Protein AF-A0A7S0G0C4-F1 (afdb_monomer_lite)

Secondary structure (DSSP, 8-state):
-HHHHHHHHHTT--HHHHHHTTTSHHHHHHHHHIIIIIHHHHHHHHHHHTT--HHHHHHHHHHHHSPP-THHHHHHHHTT--HHHHHHHHHHHHHHHHHHHHHHHHHHHTTTS---HHHHHHHHIIIIIHHHHHHHHHHHH-HHHHHHHGGGHHHHHHHHHHHHHHHHHHHTHHHHHHHHHHHHHHHHHHHHHHHHHHHHHHHHTT--HHHHHHHHH-

Sequence (218 aa):
LLGLLMFSVGITTTIDDFKACFTRPGAVAINFFSCYAIMPVLAYVIARLIGAEGAILAGMVLVGSINGGQASNLCTLIAGGDVALSVLMTTSTTLGCIFMTPTICKLVLGAVVPVDAMGIVVSTFQVVLAPIFLGVGANTLAPGVCKAVAPFTPVIGVIATVLLVGASVAKCAGPILGAGLPLQLACLALHLLGGILGFFATKLTGYDERTCRTVAIE

Radius of gyration: 17.56 Å; chains: 1; bounding box: 44×37×49 Å

pLDDT: mean 90.98, std 5.32, range [71.62, 97.81]

Organism: NCBI:txid73915

Foldseek 3Di:
DLLVLLLLLLLVDEPVLQVCLVVCVPLLVLLLCLQQPVLLVLLQVLCVVLVHADPLSLVSSLVSFAAADPVLLVVLVVVLADSSVLSSNRVVRLVVSLPRNLVSSCVRCVVGYPRPSVVSNVCSCVSHVVSSNVSNVCCVVPVVVSVVCSVCSVVVNVVVVCVVVVVVCVVCVPVVVVSPPSSVVSVVCSLQVSLVCQLVSCVVVPDDNNSSNSSSSD

Structure (mmCIF, N/CA/C/O backbone):
data_AF-A0A7S0G0C4-F1
#
_entry.id   AF-A0A7S0G0C4-F1
#
loop_
_atom_site.group_PDB
_atom_site.id
_atom_site.type_symbol
_atom_site.label_atom_id
_atom_site.label_alt_id
_atom_site.label_comp_id
_atom_site.label_asym_id
_atom_site.label_entity_id
_atom_site.label_seq_id
_atom_site.pdbx_PDB_ins_code
_atom_site.Cartn_x
_atom_site.Cartn_y
_atom_site.Cartn_z
_atom_site.occupancy
_atom_site.B_iso_or_equiv
_atom_site.auth_seq_id
_atom_site.auth_comp_id
_atom_site.auth_asym_id
_atom_site.auth_atom_id
_atom_site.pdbx_PDB_model_num
ATOM 1 N N . LEU A 1 1 ? 8.309 -13.620 8.536 1.00 84.38 1 LEU A N 1
ATOM 2 C CA . LEU A 1 1 ? 8.396 -12.225 9.027 1.00 84.38 1 LEU A CA 1
ATOM 3 C C . LEU A 1 1 ? 7.220 -11.382 8.543 1.00 84.38 1 LEU A C 1
ATOM 5 O O . LEU A 1 1 ? 6.504 -10.876 9.391 1.00 84.38 1 LEU A O 1
ATOM 9 N N . LEU A 1 2 ? 6.945 -11.312 7.232 1.00 86.75 2 LEU A N 1
ATOM 10 C CA . LEU A 1 2 ? 5.764 -10.594 6.725 1.00 86.75 2 LEU A CA 1
ATOM 11 C C . LEU A 1 2 ? 4.445 -11.112 7.325 1.00 86.75 2 LEU A C 1
ATOM 13 O O . LEU A 1 2 ? 3.677 -10.316 7.838 1.00 86.75 2 LEU A O 1
ATOM 17 N N . GLY A 1 3 ? 4.235 -12.431 7.394 1.00 90.00 3 GLY A N 1
ATOM 18 C CA . GLY A 1 3 ? 3.046 -12.988 8.057 1.00 90.00 3 GLY A CA 1
ATOM 19 C C . GLY A 1 3 ? 2.929 -12.641 9.549 1.00 90.00 3 GLY A C 1
ATOM 20 O O . GLY A 1 3 ? 1.828 -12.433 10.034 1.00 90.00 3 GLY A O 1
ATOM 21 N N . LEU A 1 4 ? 4.044 -12.495 10.278 1.00 88.62 4 LEU A N 1
ATOM 22 C CA . LEU A 1 4 ? 4.028 -12.031 11.676 1.00 88.62 4 LEU A CA 1
ATOM 23 C C . LEU A 1 4 ? 3.597 -10.561 11.750 1.00 88.62 4 LEU A C 1
ATOM 25 O O . LEU A 1 4 ? 2.792 -10.190 12.599 1.00 88.62 4 LEU A O 1
ATOM 29 N N . LEU A 1 5 ? 4.114 -9.737 10.836 1.00 88.56 5 LEU A N 1
ATOM 30 C CA . LEU A 1 5 ? 3.717 -8.341 10.706 1.00 88.56 5 LEU A CA 1
ATOM 31 C C . LEU A 1 5 ? 2.216 -8.250 10.379 1.00 88.56 5 LEU A C 1
ATOM 33 O O . LEU A 1 5 ? 1.494 -7.545 11.069 1.00 88.56 5 LEU A O 1
ATOM 37 N N . MET A 1 6 ? 1.713 -9.035 9.427 1.00 90.38 6 MET A N 1
ATOM 38 C CA . MET A 1 6 ? 0.287 -9.100 9.074 1.00 90.38 6 MET A CA 1
ATOM 39 C C . MET A 1 6 ? -0.590 -9.661 10.210 1.00 90.38 6 MET A C 1
ATOM 41 O O . MET A 1 6 ? -1.692 -9.177 10.441 1.00 90.38 6 MET A O 1
ATOM 45 N N . PHE A 1 7 ? -0.096 -10.617 10.998 1.00 91.31 7 PHE A N 1
ATOM 46 C CA . PHE A 1 7 ? -0.781 -11.074 12.211 1.00 91.31 7 PHE A CA 1
ATOM 47 C C . PHE A 1 7 ? -0.871 -9.964 13.268 1.00 91.31 7 PHE A C 1
ATOM 49 O O . PHE A 1 7 ? -1.913 -9.799 13.899 1.00 91.31 7 PHE A O 1
ATOM 56 N N . SER A 1 8 ? 0.199 -9.172 13.432 1.00 88.69 8 SER A N 1
ATOM 57 C CA . SER A 1 8 ? 0.219 -8.036 14.363 1.00 88.69 8 SER A CA 1
ATOM 58 C C . SER A 1 8 ? -0.833 -6.977 14.017 1.00 88.69 8 SER A C 1
ATOM 60 O O . SER A 1 8 ? -1.424 -6.389 14.916 1.00 88.69 8 SER A O 1
ATOM 62 N N . VAL A 1 9 ? -1.144 -6.819 12.726 1.00 86.62 9 VAL A N 1
ATOM 63 C CA . VAL A 1 9 ? -2.296 -6.034 12.265 1.00 86.62 9 VAL A CA 1
ATOM 64 C C . VAL A 1 9 ? -3.589 -6.657 12.765 1.00 86.62 9 VAL A C 1
ATOM 66 O O . VAL A 1 9 ? -4.350 -6.001 13.470 1.00 86.62 9 VAL A O 1
ATOM 69 N N . GLY A 1 10 ? -3.808 -7.939 12.459 1.00 88.94 10 GLY A N 1
ATOM 70 C CA . GLY A 1 10 ? -5.045 -8.638 12.801 1.00 88.94 10 GLY A CA 1
ATOM 71 C C . GLY A 1 10 ? -5.393 -8.576 14.290 1.00 88.94 10 GLY A C 1
ATOM 72 O O . GLY A 1 10 ? -6.554 -8.376 14.626 1.00 88.94 10 GLY A O 1
ATOM 73 N N . ILE A 1 11 ? -4.409 -8.672 15.194 1.00 91.31 11 ILE A N 1
ATOM 74 C CA . ILE A 1 11 ? -4.664 -8.592 16.647 1.00 91.31 11 ILE A CA 1
ATOM 75 C C . ILE A 1 11 ? -5.063 -7.195 17.143 1.00 91.31 11 ILE A C 1
ATOM 77 O O . ILE A 1 11 ? -5.519 -7.064 18.276 1.00 91.31 11 ILE A O 1
ATOM 81 N N . THR A 1 12 ? -4.880 -6.161 16.320 1.00 87.06 12 THR A N 1
ATOM 82 C CA . THR A 1 12 ? -5.331 -4.786 16.593 1.00 87.06 12 THR A CA 1
ATOM 83 C C . THR A 1 12 ? -6.606 -4.417 15.835 1.00 87.06 12 THR A C 1
ATOM 85 O O . THR A 1 12 ? -7.193 -3.376 16.110 1.00 87.06 12 THR A O 1
ATOM 88 N N . THR A 1 13 ? -7.058 -5.276 14.919 1.00 86.06 13 THR A N 1
ATOM 89 C CA . THR A 1 13 ? -8.272 -5.088 14.121 1.00 86.06 13 THR A CA 1
ATOM 90 C C . THR A 1 13 ? -9.447 -5.836 14.743 1.00 86.06 13 THR A C 1
ATOM 92 O O . THR A 1 13 ? -9.309 -6.944 15.268 1.00 86.06 13 THR A O 1
ATOM 95 N N . THR A 1 14 ? -10.631 -5.237 14.679 1.00 87.44 14 THR A N 1
ATOM 96 C CA . THR A 1 14 ? -11.880 -5.806 15.189 1.00 87.44 14 THR A CA 1
ATOM 97 C C . THR A 1 14 ? -12.837 -6.159 14.051 1.00 87.44 14 THR A C 1
ATOM 99 O O . THR A 1 14 ? -12.745 -5.633 12.943 1.00 87.44 14 THR A O 1
ATOM 102 N N . ILE A 1 15 ? -13.806 -7.041 14.319 1.00 86.19 15 ILE A N 1
ATOM 103 C CA . ILE A 1 15 ? -14.879 -7.354 13.357 1.00 86.19 15 ILE A CA 1
ATOM 104 C C . ILE A 1 15 ? -15.705 -6.100 13.027 1.00 86.19 15 ILE A C 1
ATOM 106 O O . ILE A 1 15 ? -16.208 -5.956 11.911 1.00 86.19 15 ILE A O 1
ATOM 110 N N . ASP A 1 16 ? -15.841 -5.181 13.980 1.00 86.50 16 ASP A N 1
ATOM 111 C CA . ASP A 1 16 ? -16.610 -3.960 13.776 1.00 86.50 16 ASP A CA 1
ATOM 112 C C . ASP A 1 16 ? -15.906 -2.980 12.834 1.00 86.50 16 ASP A C 1
ATOM 114 O O . ASP A 1 16 ? -16.602 -2.284 12.101 1.00 86.50 16 ASP A O 1
ATOM 118 N N . ASP A 1 17 ? -14.573 -3.008 12.725 1.00 82.69 17 ASP A N 1
ATOM 119 C CA . ASP A 1 17 ? -13.837 -2.230 11.715 1.00 82.69 17 ASP A CA 1
ATOM 120 C C . ASP A 1 17 ? -14.210 -2.671 10.286 1.00 82.69 17 ASP A C 1
ATOM 122 O O . ASP A 1 17 ? -14.427 -1.845 9.396 1.00 82.69 17 ASP A O 1
ATOM 126 N N . PHE A 1 18 ? -14.400 -3.979 10.067 1.00 80.75 18 PHE A N 1
ATOM 127 C CA . PHE A 1 18 ? -14.878 -4.499 8.780 1.00 80.75 18 PHE A CA 1
ATOM 128 C C . PHE A 1 18 ? -16.309 -4.051 8.475 1.00 80.75 18 PHE A C 1
ATOM 130 O O . PHE A 1 18 ? -16.611 -3.660 7.348 1.00 80.75 18 PHE A O 1
ATOM 137 N N . LYS A 1 19 ? -17.202 -4.072 9.471 1.00 83.69 19 LYS A N 1
ATOM 138 C CA . LYS A 1 19 ? -18.577 -3.568 9.299 1.00 83.69 19 LYS A CA 1
ATOM 139 C C . LYS A 1 19 ? -18.589 -2.061 9.063 1.00 83.69 19 LYS A C 1
ATOM 141 O O . LYS A 1 19 ? -19.371 -1.562 8.256 1.00 83.69 19 LYS A O 1
ATOM 146 N N . ALA A 1 20 ? -17.705 -1.336 9.741 1.00 81.44 20 ALA A N 1
ATOM 147 C CA . ALA A 1 20 ? -17.599 0.105 9.643 1.00 81.44 20 ALA A CA 1
ATOM 148 C C . ALA A 1 20 ? -17.171 0.563 8.240 1.00 81.44 20 ALA A C 1
ATOM 150 O O . ALA A 1 20 ? -17.514 1.681 7.858 1.00 81.44 20 ALA A O 1
ATOM 151 N N . CYS A 1 21 ? -16.556 -0.302 7.420 1.00 77.38 21 CYS A N 1
ATOM 152 C CA . CYS A 1 21 ? -16.232 0.002 6.019 1.00 77.38 21 CYS A CA 1
ATOM 153 C C . CYS A 1 21 ? -17.473 0.422 5.211 1.00 77.38 21 CYS A C 1
ATOM 155 O O . CYS A 1 21 ? -17.375 1.234 4.293 1.00 77.38 21 CYS A O 1
ATOM 157 N N . PHE A 1 22 ? -18.659 -0.061 5.594 1.00 80.94 22 PHE A N 1
ATOM 158 C CA . PHE A 1 22 ? -19.927 0.279 4.946 1.00 80.94 22 PHE A CA 1
ATOM 159 C C . PHE A 1 22 ? -20.563 1.581 5.457 1.00 80.94 22 PHE A C 1
ATOM 161 O O . PHE A 1 22 ? -21.562 2.029 4.901 1.00 80.94 22 PHE A O 1
ATOM 168 N N . THR A 1 23 ? -20.002 2.219 6.490 1.00 85.25 23 THR A N 1
ATOM 169 C CA . THR A 1 23 ? -20.562 3.456 7.072 1.00 85.25 23 THR A CA 1
ATOM 170 C C . THR A 1 23 ? -20.168 4.715 6.302 1.00 85.25 23 THR A C 1
ATOM 172 O O . THR A 1 23 ? -20.881 5.716 6.353 1.00 85.25 23 THR A O 1
ATOM 175 N N . ARG A 1 24 ? -19.044 4.678 5.573 1.00 86.88 24 ARG A N 1
ATOM 176 C CA . ARG A 1 24 ? -18.514 5.805 4.784 1.00 86.88 24 ARG A CA 1
ATOM 177 C C . ARG A 1 24 ? -18.145 5.377 3.353 1.00 86.88 24 ARG A C 1
ATOM 179 O O . ARG A 1 24 ? -17.003 5.567 2.933 1.00 86.88 24 ARG A O 1
ATOM 186 N N . PRO A 1 25 ? -19.096 4.813 2.584 1.00 90.00 25 PRO A N 1
ATOM 187 C CA . PRO A 1 25 ? -18.803 4.123 1.328 1.00 90.00 25 PRO A CA 1
ATOM 188 C C . PRO A 1 25 ? -18.206 5.037 0.252 1.00 90.00 25 PRO A C 1
ATOM 190 O O . PRO A 1 25 ? -17.375 4.580 -0.521 1.00 90.00 25 PRO A O 1
ATOM 193 N N . GLY A 1 26 ? -18.578 6.322 0.214 1.00 93.44 26 GLY A N 1
ATOM 194 C CA . GLY A 1 26 ? -18.078 7.262 -0.796 1.00 93.44 26 GLY A CA 1
ATOM 195 C C . GLY A 1 26 ? -16.563 7.471 -0.716 1.00 93.44 26 GLY A C 1
ATOM 196 O O . GLY A 1 26 ? -15.854 7.198 -1.680 1.00 93.44 26 GLY A O 1
ATOM 197 N N . ALA A 1 27 ? -16.053 7.878 0.448 1.00 93.06 27 ALA A N 1
ATOM 198 C CA . ALA A 1 27 ? -14.620 8.101 0.641 1.00 93.06 27 ALA A CA 1
ATOM 199 C C . ALA A 1 27 ? -13.811 6.799 0.506 1.00 93.06 27 ALA A C 1
ATOM 201 O O . ALA A 1 27 ? -12.779 6.786 -0.160 1.00 93.06 27 ALA A O 1
ATOM 202 N N . VAL A 1 28 ? -14.305 5.688 1.070 1.00 94.69 28 VAL A N 1
ATOM 203 C CA . VAL A 1 28 ? -13.656 4.370 0.939 1.00 94.69 28 VAL A CA 1
ATOM 204 C C . VAL A 1 28 ? -13.577 3.934 -0.528 1.00 94.69 28 VAL A C 1
ATOM 206 O O . VAL A 1 28 ? -12.532 3.453 -0.959 1.00 94.69 28 VAL A O 1
ATOM 209 N N . ALA A 1 29 ? -14.635 4.147 -1.317 1.00 94.44 29 ALA A N 1
ATOM 210 C CA . ALA A 1 29 ? -14.629 3.835 -2.743 1.00 94.44 29 ALA A CA 1
ATOM 211 C C . ALA A 1 29 ? -13.617 4.691 -3.511 1.00 94.44 29 ALA A C 1
ATOM 213 O O . ALA A 1 29 ? -12.861 4.140 -4.306 1.00 94.44 29 ALA A O 1
ATOM 214 N N . ILE A 1 30 ? -13.552 6.005 -3.250 1.00 95.06 30 ILE A N 1
ATOM 215 C CA . ILE A 1 30 ? -12.555 6.890 -3.877 1.00 95.06 30 ILE A CA 1
ATOM 216 C C . ILE A 1 30 ? -11.147 6.353 -3.628 1.00 95.06 30 ILE A C 1
ATOM 218 O O . ILE A 1 30 ? -10.384 6.203 -4.578 1.00 95.06 30 ILE A O 1
ATOM 222 N N . ASN A 1 31 ? -10.827 5.995 -2.383 1.00 95.38 31 ASN A N 1
ATOM 223 C CA . ASN A 1 31 ? -9.535 5.400 -2.065 1.00 95.38 31 ASN A CA 1
ATOM 224 C C . ASN A 1 31 ? -9.303 4.083 -2.815 1.00 95.38 31 ASN A C 1
ATOM 226 O O . ASN A 1 31 ? -8.276 3.903 -3.456 1.00 95.38 31 ASN A O 1
ATOM 230 N N . PHE A 1 32 ? -10.281 3.176 -2.792 1.00 95.06 32 PHE A N 1
ATOM 231 C CA . PHE A 1 32 ? -10.175 1.880 -3.459 1.00 95.06 32 PHE A CA 1
ATOM 232 C C . PHE A 1 32 ? -9.893 2.026 -4.965 1.00 95.06 32 PHE A C 1
ATOM 234 O O . PHE A 1 32 ? -9.042 1.322 -5.510 1.00 95.06 32 PHE A O 1
ATOM 241 N N . PHE A 1 33 ? -10.561 2.971 -5.635 1.00 94.81 33 PHE A N 1
ATOM 242 C CA . PHE A 1 33 ? -10.290 3.302 -7.034 1.00 94.81 33 PHE A CA 1
ATOM 243 C C . PHE A 1 33 ? -8.916 3.959 -7.222 1.00 94.81 33 PHE A C 1
ATOM 245 O O . PHE A 1 33 ? -8.208 3.615 -8.168 1.00 94.81 33 PHE A O 1
ATOM 252 N N . SER A 1 34 ? -8.499 4.854 -6.328 1.00 93.38 34 SER A N 1
ATOM 253 C CA . SER A 1 34 ? -7.159 5.450 -6.370 1.00 93.38 34 SER A CA 1
ATOM 254 C C . SER A 1 34 ? -6.060 4.388 -6.260 1.00 93.38 34 SER A C 1
ATOM 256 O O . SER A 1 34 ? -5.164 4.354 -7.106 1.00 93.38 34 SER A O 1
ATOM 258 N N . CYS A 1 35 ? -6.169 3.457 -5.307 1.00 93.81 35 CYS A N 1
ATOM 259 C CA . CYS A 1 35 ? -5.190 2.387 -5.108 1.00 93.81 35 CYS A CA 1
ATOM 260 C C . CYS A 1 35 ? -5.146 1.393 -6.275 1.00 93.81 35 CYS A C 1
ATOM 262 O O . CYS A 1 35 ? -4.070 0.940 -6.642 1.00 93.81 35 CYS A O 1
ATOM 264 N N . TYR A 1 36 ? -6.291 1.030 -6.860 1.00 95.00 36 TYR A N 1
ATOM 265 C CA . TYR A 1 36 ? -6.351 -0.067 -7.837 1.00 95.00 36 TYR A CA 1
ATOM 266 C C . TYR A 1 36 ? -6.544 0.349 -9.294 1.00 95.00 36 TYR A C 1
ATOM 268 O O . TYR A 1 36 ? -6.509 -0.505 -10.179 1.00 95.00 36 TYR A O 1
ATOM 276 N N . ALA A 1 37 ? -6.711 1.641 -9.568 1.00 93.56 37 ALA A N 1
ATOM 277 C CA . ALA A 1 37 ? -6.744 2.174 -10.926 1.00 93.56 37 ALA A CA 1
ATOM 278 C C . ALA A 1 37 ? -5.682 3.258 -11.135 1.00 93.56 37 ALA A C 1
ATOM 280 O O . ALA A 1 37 ? -4.872 3.141 -12.053 1.00 93.56 37 ALA A O 1
ATOM 281 N N . ILE A 1 38 ? -5.641 4.284 -10.279 1.00 94.00 38 ILE A N 1
ATOM 282 C CA . ILE A 1 38 ? -4.737 5.428 -10.475 1.00 94.00 38 ILE A CA 1
ATOM 283 C C . ILE A 1 38 ? -3.281 5.019 -10.231 1.00 94.00 38 ILE A C 1
ATOM 285 O O . ILE A 1 38 ? -2.438 5.228 -11.103 1.00 94.00 38 ILE A O 1
ATOM 289 N N . MET A 1 39 ? -2.985 4.394 -9.090 1.00 95.56 39 MET A N 1
ATOM 290 C CA . MET A 1 39 ? -1.618 4.019 -8.705 1.00 95.56 39 MET A CA 1
ATOM 291 C C . MET A 1 39 ? -0.938 3.029 -9.671 1.00 95.56 39 MET A C 1
ATOM 293 O O . MET A 1 39 ? 0.212 3.282 -10.039 1.00 95.56 39 MET A O 1
ATOM 297 N N . PRO A 1 40 ? -1.596 1.968 -10.181 1.00 95.19 40 PRO A N 1
ATOM 298 C CA . PRO A 1 40 ? -0.972 1.064 -11.144 1.00 95.19 40 PRO A CA 1
ATOM 299 C C . PRO A 1 40 ? -0.677 1.731 -12.486 1.00 95.19 40 PRO A C 1
ATOM 301 O O . PRO A 1 40 ? 0.385 1.510 -13.071 1.00 95.19 40 PRO A O 1
ATOM 304 N N . VAL A 1 41 ? -1.604 2.566 -12.975 1.00 94.94 41 VAL A N 1
ATOM 305 C CA . VAL A 1 41 ? -1.421 3.319 -14.224 1.00 94.94 41 VAL A CA 1
ATOM 306 C C . VAL A 1 41 ? -0.276 4.310 -14.065 1.00 94.94 41 VAL A C 1
ATOM 308 O O . VAL A 1 41 ? 0.601 4.380 -14.925 1.00 94.94 41 VAL A O 1
ATOM 311 N N . LEU A 1 42 ? -0.242 5.029 -12.945 1.00 96.56 42 LEU A N 1
ATOM 312 C CA . LEU A 1 42 ? 0.825 5.964 -12.622 1.00 96.56 42 LEU A CA 1
ATOM 313 C C . LEU A 1 42 ? 2.180 5.251 -12.537 1.00 96.56 42 LEU A C 1
ATOM 315 O O . LEU A 1 42 ? 3.148 5.708 -13.142 1.00 96.56 42 LEU A O 1
ATOM 319 N N . ALA A 1 43 ? 2.243 4.100 -11.865 1.00 96.88 43 ALA A N 1
ATOM 320 C CA . ALA A 1 43 ? 3.452 3.292 -11.767 1.00 96.88 43 ALA A CA 1
ATOM 321 C C . ALA A 1 43 ? 3.943 2.811 -13.135 1.00 96.88 43 ALA A C 1
ATOM 323 O O . ALA A 1 43 ? 5.134 2.918 -13.427 1.00 96.88 43 ALA A O 1
ATOM 324 N N . TYR A 1 44 ? 3.035 2.336 -13.991 1.00 95.44 44 TYR A N 1
ATOM 325 C CA . TYR A 1 44 ? 3.369 1.939 -15.355 1.00 95.44 44 TYR A CA 1
ATOM 326 C C . TYR A 1 44 ? 3.919 3.119 -16.161 1.00 95.44 44 TYR A C 1
ATOM 328 O O . TYR A 1 44 ? 4.995 3.014 -16.744 1.00 95.44 44 TYR A O 1
ATOM 336 N N . VAL A 1 45 ? 3.225 4.262 -16.165 1.00 96.06 45 VAL A N 1
ATOM 337 C CA . VAL A 1 45 ? 3.646 5.455 -16.914 1.00 96.06 45 VAL A CA 1
ATOM 338 C C . VAL A 1 45 ? 5.014 5.942 -16.443 1.00 96.06 45 VAL A C 1
ATOM 340 O O . VAL A 1 45 ? 5.907 6.122 -17.268 1.00 96.06 45 VAL A O 1
ATOM 343 N N . ILE A 1 46 ? 5.218 6.095 -15.133 1.00 97.38 46 ILE A N 1
ATOM 344 C CA . ILE A 1 46 ? 6.500 6.541 -14.569 1.00 97.38 46 ILE A CA 1
ATOM 345 C C . ILE A 1 46 ? 7.622 5.559 -14.922 1.00 97.38 46 ILE A C 1
ATOM 347 O O . ILE A 1 46 ? 8.695 5.983 -15.347 1.00 97.38 46 ILE A O 1
ATOM 351 N N . ALA A 1 47 ? 7.377 4.252 -14.798 1.00 95.19 47 ALA A N 1
ATOM 352 C CA . ALA A 1 47 ? 8.361 3.238 -15.154 1.00 95.19 47 ALA A CA 1
ATOM 353 C C . ALA A 1 47 ? 8.751 3.322 -16.640 1.00 95.19 47 ALA A C 1
ATOM 355 O O . ALA A 1 47 ? 9.932 3.270 -16.976 1.00 95.19 47 ALA A O 1
ATOM 356 N N . ARG A 1 48 ? 7.786 3.536 -17.542 1.00 93.94 48 ARG A N 1
ATOM 357 C CA . ARG A 1 48 ? 8.069 3.724 -18.974 1.00 93.94 48 ARG A CA 1
ATOM 358 C C . ARG A 1 48 ? 8.830 5.021 -19.259 1.00 93.94 48 ARG A C 1
ATOM 360 O O . ARG A 1 48 ? 9.699 5.009 -20.125 1.00 93.94 48 ARG A O 1
ATOM 367 N N . LEU A 1 49 ? 8.552 6.106 -18.532 1.00 96.19 49 LEU A N 1
ATOM 368 C CA . LEU A 1 49 ? 9.248 7.391 -18.694 1.00 96.19 49 LEU A CA 1
ATOM 369 C C . LEU A 1 49 ? 10.736 7.314 -18.342 1.00 96.19 49 LEU A C 1
ATOM 371 O O . LEU A 1 49 ? 11.541 7.994 -18.972 1.00 96.19 49 LEU A O 1
ATOM 375 N N . ILE A 1 50 ? 11.113 6.474 -17.376 1.00 94.62 50 ILE A N 1
ATOM 376 C CA . ILE A 1 50 ? 12.525 6.246 -17.037 1.00 94.62 50 ILE A CA 1
ATOM 377 C C . ILE A 1 50 ? 13.182 5.145 -17.887 1.00 94.62 50 ILE A C 1
ATOM 379 O O . ILE A 1 50 ? 14.322 4.775 -17.617 1.00 94.62 50 ILE A O 1
ATOM 383 N N . GLY A 1 51 ? 12.472 4.590 -18.877 1.00 92.38 51 GLY A N 1
ATOM 384 C CA . GLY A 1 51 ? 12.964 3.483 -19.700 1.00 92.38 51 GLY A CA 1
ATOM 385 C C . GLY A 1 51 ? 13.093 2.157 -18.946 1.00 92.38 51 GLY A C 1
ATOM 386 O O . GLY A 1 51 ? 13.910 1.322 -19.321 1.00 92.38 51 GLY A O 1
ATOM 387 N N . ALA A 1 52 ? 12.330 1.953 -17.866 1.00 91.38 52 ALA A N 1
ATOM 388 C CA . ALA A 1 52 ? 12.357 0.694 -17.135 1.00 91.38 52 ALA A CA 1
ATOM 389 C C . ALA A 1 52 ? 11.721 -0.433 -17.955 1.00 91.38 52 ALA A C 1
ATOM 391 O O . ALA A 1 52 ? 10.613 -0.304 -18.483 1.00 91.38 52 ALA A O 1
ATOM 392 N N . GLU A 1 53 ? 12.399 -1.576 -17.973 1.00 88.81 53 GLU A N 1
ATOM 393 C CA . GLU A 1 53 ? 11.967 -2.789 -18.662 1.00 88.81 53 GLU A CA 1
ATOM 394 C C . GLU A 1 53 ? 12.046 -4.009 -17.735 1.00 88.81 53 GLU A C 1
ATOM 396 O O . GLU A 1 53 ? 12.601 -3.952 -16.630 1.00 88.81 53 GLU A O 1
ATOM 401 N N . GLY A 1 54 ? 11.456 -5.121 -18.186 1.00 89.00 54 GLY A N 1
ATOM 402 C CA . GLY A 1 54 ? 11.520 -6.419 -17.518 1.00 89.00 54 GLY A CA 1
ATOM 403 C C . GLY A 1 54 ? 11.186 -6.348 -16.027 1.00 89.00 54 GLY A C 1
ATOM 404 O O . GLY A 1 54 ? 10.090 -5.946 -15.634 1.00 89.00 54 GLY A O 1
ATOM 405 N N . ALA A 1 55 ? 12.150 -6.737 -15.190 1.00 88.31 55 ALA A N 1
ATOM 406 C CA . ALA A 1 55 ? 11.968 -6.847 -13.746 1.00 88.31 55 ALA A CA 1
ATOM 407 C C . ALA A 1 55 ? 11.711 -5.501 -13.042 1.00 88.31 55 ALA A C 1
ATOM 409 O O . ALA A 1 55 ? 10.940 -5.468 -12.086 1.00 88.31 55 ALA A O 1
ATOM 410 N N . ILE A 1 56 ? 12.312 -4.394 -13.501 1.00 90.12 56 ILE A N 1
ATOM 411 C CA . ILE A 1 56 ? 12.124 -3.079 -12.860 1.00 90.12 56 ILE A CA 1
ATOM 412 C C . ILE A 1 56 ? 10.719 -2.551 -13.154 1.00 90.12 56 ILE A C 1
ATOM 414 O O . ILE A 1 56 ? 10.028 -2.108 -12.240 1.00 90.12 56 ILE A O 1
ATOM 418 N N . LEU A 1 57 ? 10.264 -2.666 -14.406 1.00 92.25 57 LEU A N 1
ATOM 419 C CA . LEU A 1 57 ? 8.892 -2.323 -14.783 1.00 92.25 57 LEU A CA 1
ATOM 420 C C . LEU A 1 57 ? 7.876 -3.158 -13.994 1.00 92.25 57 LEU A C 1
ATOM 422 O O . LEU A 1 57 ? 6.925 -2.610 -13.438 1.00 92.25 57 LEU A O 1
ATOM 426 N N . ALA A 1 58 ? 8.106 -4.472 -13.904 1.00 91.19 58 ALA A N 1
ATOM 427 C CA . ALA A 1 58 ? 7.250 -5.366 -13.136 1.00 91.19 58 ALA A CA 1
ATOM 428 C C . ALA A 1 58 ? 7.208 -4.995 -11.648 1.00 91.19 58 ALA A C 1
ATOM 430 O O . ALA A 1 58 ? 6.128 -4.944 -11.064 1.00 91.19 58 ALA A O 1
ATOM 431 N N . GLY A 1 59 ? 8.361 -4.680 -11.052 1.00 92.00 59 GLY A N 1
ATOM 432 C CA . GLY A 1 59 ? 8.453 -4.229 -9.666 1.00 92.00 59 GLY A CA 1
ATOM 433 C C . GLY A 1 59 ? 7.708 -2.918 -9.419 1.00 92.00 59 GLY A C 1
ATOM 434 O O . GLY A 1 59 ? 6.955 -2.827 -8.456 1.00 92.00 59 GLY A O 1
ATOM 435 N N . MET A 1 60 ? 7.851 -1.931 -10.308 1.00 94.56 60 MET A N 1
ATOM 436 C CA . MET A 1 60 ? 7.147 -0.648 -10.201 1.00 94.56 60 MET A CA 1
ATOM 437 C C . MET A 1 60 ? 5.630 -0.827 -10.265 1.00 94.56 60 MET A C 1
ATOM 439 O O . MET A 1 60 ? 4.916 -0.332 -9.397 1.00 94.56 60 MET A O 1
ATOM 443 N N . VAL A 1 61 ? 5.131 -1.571 -11.255 1.00 94.06 61 VAL A N 1
ATOM 444 C CA . VAL A 1 61 ? 3.692 -1.839 -11.381 1.00 94.06 61 VAL A CA 1
ATOM 445 C C . VAL A 1 61 ? 3.177 -2.631 -10.185 1.00 94.06 61 VAL A C 1
ATOM 447 O O . VAL A 1 61 ? 2.103 -2.312 -9.682 1.00 94.06 61 VAL A O 1
ATOM 450 N N . LEU A 1 62 ? 3.936 -3.612 -9.689 1.00 91.75 62 LEU A N 1
ATOM 451 C CA . LEU A 1 62 ? 3.571 -4.356 -8.486 1.00 91.75 62 LEU A CA 1
ATOM 452 C C . LEU A 1 62 ? 3.441 -3.419 -7.278 1.00 91.75 62 LEU A C 1
ATOM 454 O O . LEU A 1 62 ? 2.421 -3.467 -6.603 1.00 91.75 62 LEU A O 1
ATOM 458 N N . VAL A 1 63 ? 4.411 -2.524 -7.051 1.00 93.00 63 VAL A N 1
ATOM 459 C CA . VAL A 1 63 ? 4.352 -1.500 -5.987 1.00 93.00 63 VAL A CA 1
ATOM 460 C C . VAL A 1 63 ? 3.132 -0.588 -6.148 1.00 93.00 63 VAL A C 1
ATOM 462 O O . VAL A 1 63 ? 2.468 -0.286 -5.166 1.00 93.00 63 VAL A O 1
ATOM 465 N N . GLY A 1 64 ? 2.790 -0.188 -7.373 1.00 94.12 64 GLY A N 1
ATOM 466 C CA . GLY A 1 64 ? 1.583 0.600 -7.635 1.00 94.12 64 GLY A CA 1
ATOM 467 C C . GLY A 1 64 ? 0.271 -0.180 -7.507 1.00 94.12 64 GLY A C 1
ATOM 468 O O . GLY A 1 64 ? -0.785 0.436 -7.525 1.00 94.12 64 GLY A O 1
ATOM 469 N N . SER A 1 65 ? 0.317 -1.512 -7.411 1.00 92.44 65 SER A N 1
ATOM 470 C CA . SER A 1 65 ? -0.867 -2.386 -7.408 1.00 92.44 65 SER A CA 1
ATOM 471 C C . SER A 1 65 ? -1.156 -3.035 -6.059 1.00 92.44 65 SER A C 1
ATOM 473 O O . SER A 1 65 ? -2.133 -3.774 -5.958 1.00 92.44 65 SER A O 1
ATOM 475 N N . ILE A 1 66 ? -0.316 -2.821 -5.043 1.00 90.06 66 ILE A N 1
ATOM 476 C CA . ILE A 1 66 ? -0.560 -3.337 -3.691 1.00 90.06 66 ILE A CA 1
ATOM 477 C C . ILE A 1 66 ? -1.509 -2.423 -2.904 1.00 90.06 66 ILE A C 1
ATOM 479 O O . ILE A 1 66 ? -1.720 -1.264 -3.245 1.00 90.06 66 ILE A O 1
ATOM 483 N N . ASN A 1 67 ? -2.106 -2.971 -1.845 1.00 87.19 67 ASN A N 1
ATOM 484 C CA . ASN A 1 67 ? -2.959 -2.230 -0.915 1.00 87.19 67 ASN A CA 1
ATOM 485 C C . ASN A 1 67 ? -2.176 -1.230 -0.046 1.00 87.19 67 ASN A C 1
ATOM 487 O O . ASN A 1 67 ? -0.953 -1.321 0.074 1.00 87.19 67 ASN A O 1
ATOM 491 N N . GLY A 1 68 ? -2.921 -0.347 0.631 1.00 79.75 68 GLY A N 1
ATOM 492 C CA . GLY A 1 68 ? -2.390 0.576 1.635 1.00 79.75 68 GLY A CA 1
ATOM 493 C C . GLY A 1 68 ? -1.654 -0.143 2.773 1.00 79.75 68 GLY A C 1
ATOM 494 O O . GLY A 1 68 ? -1.932 -1.305 3.097 1.00 79.75 68 GLY A O 1
ATOM 495 N N . GLY A 1 69 ? -0.668 0.540 3.357 1.00 78.19 69 GLY A N 1
ATOM 496 C CA . GLY A 1 69 ? 0.254 -0.024 4.343 1.00 78.19 69 GLY A CA 1
ATOM 497 C C . GLY A 1 69 ? 0.035 0.518 5.752 1.00 78.19 69 GLY A C 1
ATOM 498 O O . GLY A 1 69 ? -0.257 1.684 5.930 1.00 78.19 69 GLY A O 1
ATOM 499 N N . GLN A 1 70 ? 0.310 -0.289 6.778 1.00 71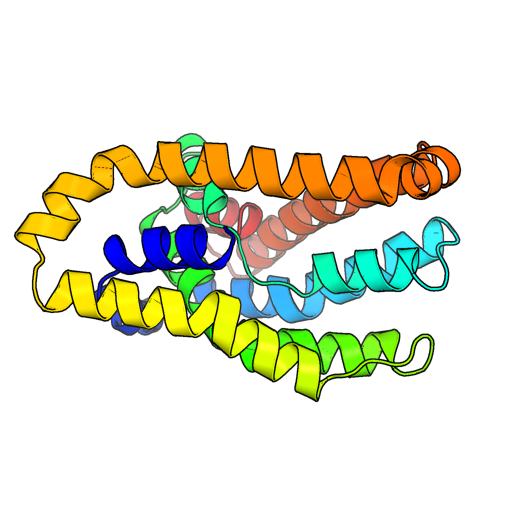.69 70 GLN A N 1
ATOM 500 C CA . GLN A 1 70 ? 0.058 0.028 8.199 1.00 71.69 70 GLN A CA 1
ATOM 501 C C . GLN A 1 70 ? 0.618 1.361 8.719 1.00 71.69 70 GLN A C 1
ATOM 503 O O . GLN A 1 70 ? 0.093 1.926 9.678 1.00 71.69 70 GLN A O 1
ATOM 508 N N . ALA A 1 71 ? 1.698 1.857 8.115 1.00 79.81 71 ALA A N 1
ATOM 509 C CA . ALA A 1 71 ? 2.274 3.147 8.479 1.00 79.81 71 ALA A CA 1
ATOM 510 C C . ALA A 1 71 ? 1.320 4.322 8.186 1.00 79.81 71 ALA A C 1
ATOM 512 O O . ALA A 1 71 ? 1.435 5.362 8.834 1.00 79.81 71 ALA A O 1
ATOM 513 N N . SER A 1 72 ? 0.366 4.156 7.264 1.00 87.88 72 SER A N 1
ATOM 514 C CA . SER A 1 72 ? -0.601 5.180 6.869 1.00 87.88 72 SER A CA 1
ATOM 515 C C . SER A 1 72 ? -1.488 5.628 8.033 1.00 87.88 72 SER A C 1
ATOM 517 O O . SER A 1 72 ? -1.712 6.825 8.183 1.00 87.88 72 SER A O 1
ATOM 519 N N . ASN A 1 73 ? -1.883 4.723 8.936 1.00 86.94 73 ASN A N 1
ATOM 520 C CA . ASN A 1 73 ? -2.668 5.058 10.131 1.00 86.94 73 ASN A CA 1
ATOM 521 C C . ASN A 1 73 ? -1.930 6.068 11.032 1.00 86.94 73 ASN A C 1
ATOM 523 O O . ASN A 1 73 ? -2.510 7.049 11.506 1.00 86.94 73 ASN A O 1
ATOM 527 N N . LEU A 1 74 ? -0.628 5.845 11.251 1.00 84.88 74 LEU A N 1
ATOM 528 C CA . LEU A 1 74 ? 0.218 6.736 12.048 1.00 84.88 74 LEU A CA 1
ATOM 529 C C . LEU A 1 74 ? 0.484 8.055 11.311 1.00 84.88 74 LEU A C 1
ATOM 531 O O . LEU A 1 74 ? 0.387 9.122 11.913 1.00 84.88 74 LEU A O 1
ATOM 535 N N . CYS A 1 75 ? 0.777 8.000 10.011 1.00 91.50 75 CYS A N 1
ATOM 536 C CA . CYS A 1 75 ? 0.956 9.195 9.186 1.00 91.50 75 CYS A CA 1
ATOM 537 C C . CYS A 1 75 ? -0.315 10.057 9.159 1.00 91.50 75 CYS A C 1
ATOM 539 O O . CYS A 1 75 ? -0.232 11.274 9.307 1.00 91.50 75 CYS A O 1
ATOM 541 N N . THR A 1 76 ? -1.489 9.432 9.058 1.00 94.50 76 THR A N 1
ATOM 542 C CA . THR A 1 76 ? -2.802 10.087 9.102 1.00 94.50 76 THR A CA 1
ATOM 543 C C . THR A 1 76 ? -3.023 10.778 10.440 1.00 94.50 76 THR A C 1
ATOM 545 O O . THR A 1 76 ? -3.464 11.927 10.466 1.00 94.50 76 THR A O 1
ATOM 548 N N . LEU A 1 77 ? -2.668 10.125 11.552 1.00 89.56 77 LEU A N 1
ATOM 549 C CA . LEU A 1 77 ? -2.726 10.739 12.879 1.00 89.56 77 LEU A CA 1
ATOM 550 C C . LEU A 1 77 ? -1.844 11.996 12.951 1.00 89.56 77 LEU A C 1
ATOM 552 O O . LEU A 1 77 ? -2.317 13.050 13.372 1.00 89.56 77 LEU A O 1
ATOM 556 N N . ILE A 1 78 ? -0.587 11.898 12.505 1.00 92.94 78 ILE A N 1
ATOM 557 C CA . ILE A 1 78 ? 0.383 13.006 12.529 1.00 92.94 78 ILE A CA 1
ATOM 558 C C . ILE A 1 78 ? -0.065 14.161 11.617 1.00 92.94 78 ILE A C 1
ATOM 560 O O . ILE A 1 78 ? 0.078 15.326 11.980 1.00 92.94 78 ILE A O 1
ATOM 564 N N . ALA A 1 79 ? -0.649 13.856 10.458 1.00 95.50 79 ALA A N 1
ATOM 565 C CA . ALA A 1 79 ? -1.134 14.843 9.492 1.00 95.50 79 ALA A CA 1
ATOM 566 C C . ALA A 1 79 ? -2.478 15.502 9.880 1.00 95.50 79 ALA A C 1
ATOM 568 O O . ALA A 1 79 ? -2.983 16.371 9.156 1.00 95.50 79 ALA A O 1
ATOM 569 N N . GLY A 1 80 ? -3.078 15.096 11.006 1.00 94.75 80 GLY A N 1
ATOM 570 C CA . GLY A 1 80 ? -4.386 15.580 11.452 1.00 94.75 80 GLY A CA 1
ATOM 571 C C . GLY A 1 80 ? -5.547 15.093 10.578 1.00 94.75 80 GLY A C 1
ATOM 572 O O . GLY A 1 80 ? -6.541 15.801 10.427 1.00 94.75 80 GLY A O 1
ATOM 573 N N . GLY A 1 81 ? -5.409 13.917 9.964 1.00 95.69 81 GLY A N 1
ATOM 574 C CA . GLY A 1 81 ? -6.442 13.271 9.158 1.00 95.69 81 GLY A CA 1
ATOM 575 C C . GLY A 1 81 ? -7.498 12.532 9.989 1.00 95.69 81 GLY A C 1
ATOM 576 O O . GLY A 1 81 ? -7.655 12.724 11.202 1.00 95.69 81 GLY A O 1
ATOM 577 N N . ASP A 1 82 ? -8.278 11.688 9.323 1.00 94.62 82 ASP A N 1
ATOM 578 C CA . ASP A 1 82 ? -9.269 10.818 9.944 1.00 94.62 82 ASP A CA 1
ATOM 579 C C . ASP A 1 82 ? -8.723 9.390 10.042 1.00 94.62 82 ASP A C 1
ATOM 581 O O . ASP A 1 82 ? -8.797 8.600 9.106 1.00 94.62 82 ASP A O 1
ATOM 585 N N . VAL A 1 83 ? -8.159 9.064 11.208 1.00 90.50 83 VAL A N 1
ATOM 586 C CA . VAL A 1 83 ? -7.566 7.745 11.482 1.00 90.50 83 VAL A CA 1
ATOM 587 C C . VAL A 1 83 ? -8.597 6.626 11.362 1.00 90.50 83 VAL A C 1
ATOM 589 O O . VAL A 1 83 ? -8.268 5.553 10.870 1.00 90.50 83 VAL A O 1
ATOM 592 N N . ALA A 1 84 ? -9.849 6.866 11.766 1.00 89.44 84 ALA A N 1
ATOM 593 C CA . ALA A 1 84 ? -10.888 5.853 11.628 1.00 89.44 84 ALA A CA 1
ATOM 594 C C . ALA A 1 84 ? -11.136 5.559 10.146 1.00 89.44 84 ALA A C 1
ATOM 596 O O . ALA A 1 84 ? -11.176 4.401 9.752 1.00 89.44 84 ALA A O 1
ATOM 597 N N . LEU A 1 85 ? -11.225 6.596 9.311 1.00 93.12 85 LEU A N 1
ATOM 598 C CA . LEU A 1 85 ? -11.374 6.433 7.867 1.00 93.12 85 LEU A CA 1
ATOM 599 C C . LEU A 1 85 ? -10.166 5.736 7.216 1.00 93.12 85 LEU A C 1
ATOM 601 O O . LEU A 1 85 ? -10.375 4.867 6.375 1.00 93.12 85 LEU A O 1
ATOM 605 N N . SER A 1 86 ? -8.940 6.070 7.627 1.00 93.19 86 SER A N 1
ATOM 606 C CA . SER A 1 86 ? -7.699 5.406 7.183 1.00 93.19 86 SER A CA 1
ATOM 607 C C . SER A 1 86 ? -7.724 3.900 7.489 1.00 93.19 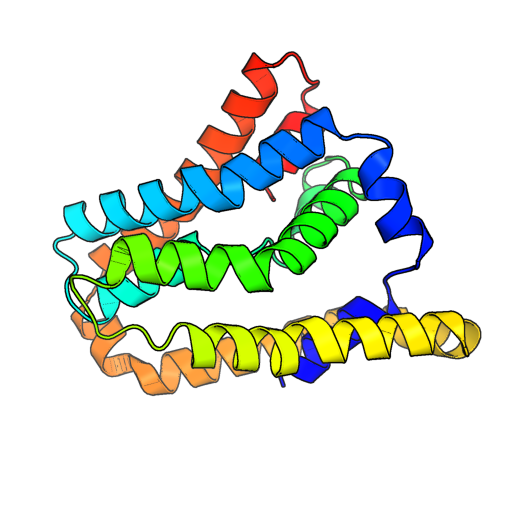86 SER A C 1
ATOM 609 O O . SER A 1 86 ? -7.519 3.082 6.594 1.00 93.19 86 SER A O 1
ATOM 611 N N . VAL A 1 87 ? -8.165 3.504 8.690 1.00 89.12 87 VAL A N 1
ATOM 612 C CA . VAL A 1 87 ? -8.362 2.083 9.031 1.00 89.12 87 VAL A CA 1
ATOM 613 C C . VAL A 1 87 ? -9.376 1.407 8.099 1.00 89.12 87 VAL A C 1
ATOM 615 O O . VAL A 1 87 ? -9.129 0.288 7.643 1.00 89.12 87 VAL A O 1
ATOM 618 N N . LEU A 1 88 ? -10.493 2.066 7.763 1.00 91.19 88 LEU A N 1
ATOM 619 C CA . LEU A 1 88 ? -11.483 1.516 6.822 1.00 91.19 88 LEU A CA 1
ATOM 620 C C . LEU A 1 88 ? -10.911 1.358 5.407 1.00 91.19 88 LEU A C 1
ATOM 622 O O . LEU A 1 88 ? -11.139 0.343 4.747 1.00 91.19 88 LEU A O 1
ATOM 626 N N . MET A 1 89 ? -10.156 2.350 4.942 1.00 93.88 89 MET A N 1
ATOM 627 C CA . MET A 1 89 ? -9.514 2.367 3.627 1.00 93.88 89 MET A CA 1
ATOM 628 C C . MET A 1 89 ? -8.486 1.243 3.492 1.00 93.88 89 MET A C 1
ATOM 630 O O . MET A 1 89 ? -8.617 0.403 2.594 1.00 93.88 89 MET A O 1
ATOM 634 N N . THR A 1 90 ? -7.549 1.141 4.433 1.00 91.06 90 THR A N 1
ATOM 635 C CA . THR A 1 90 ? -6.568 0.052 4.492 1.00 91.06 90 THR A CA 1
ATOM 636 C C . THR A 1 90 ? -7.247 -1.313 4.616 1.00 91.06 90 THR A C 1
ATOM 638 O O . THR A 1 90 ? -6.855 -2.259 3.932 1.00 91.06 90 THR A O 1
ATOM 641 N N . THR A 1 91 ? -8.303 -1.444 5.424 1.00 88.06 91 THR A N 1
ATOM 642 C CA . THR A 1 91 ? -9.045 -2.711 5.559 1.00 88.06 91 THR A CA 1
ATOM 643 C C . THR A 1 91 ? -9.693 -3.119 4.236 1.00 88.06 91 THR A C 1
ATOM 645 O O . THR A 1 91 ? -9.525 -4.255 3.785 1.00 88.06 91 THR A O 1
ATOM 648 N N . SER A 1 92 ? -10.386 -2.187 3.576 1.00 91.25 92 SER A N 1
ATOM 649 C CA . SER A 1 92 ? -11.057 -2.443 2.298 1.00 91.25 92 SER A CA 1
ATOM 650 C C . SER A 1 92 ? -10.074 -2.855 1.199 1.00 91.25 92 SER A C 1
ATOM 652 O O . SER A 1 92 ? -10.310 -3.832 0.487 1.00 91.25 92 SER A O 1
ATOM 654 N N . THR A 1 93 ? -8.934 -2.167 1.097 1.00 92.56 93 THR A N 1
ATOM 655 C CA . THR A 1 93 ? -7.909 -2.470 0.095 1.00 92.56 93 THR A CA 1
ATOM 656 C C . THR A 1 93 ? -7.205 -3.779 0.428 1.00 92.56 93 THR A C 1
ATOM 658 O O . THR A 1 93 ? -7.047 -4.626 -0.441 1.00 92.56 93 THR A O 1
ATOM 661 N N . THR A 1 94 ? -6.896 -4.050 1.694 1.00 88.44 94 THR A N 1
ATOM 662 C CA . THR A 1 94 ? -6.315 -5.338 2.106 1.00 88.44 94 THR A CA 1
ATOM 663 C C . THR A 1 94 ? -7.198 -6.521 1.701 1.00 88.44 94 THR A C 1
ATOM 665 O O . THR A 1 94 ? -6.691 -7.507 1.167 1.00 88.44 94 THR A O 1
ATOM 668 N N . LEU A 1 95 ? -8.520 -6.415 1.880 1.00 87.31 95 LEU A N 1
ATOM 669 C CA . LEU A 1 95 ? -9.459 -7.437 1.410 1.00 87.31 95 LEU A CA 1
ATOM 670 C C . LEU A 1 95 ? -9.506 -7.532 -0.122 1.00 87.31 95 LEU A C 1
ATOM 672 O O . LEU A 1 95 ? -9.525 -8.634 -0.665 1.00 87.31 95 LEU A O 1
ATOM 676 N N . GLY A 1 96 ? -9.499 -6.395 -0.823 1.00 89.62 96 GLY A N 1
ATOM 677 C CA . GLY A 1 96 ? -9.499 -6.352 -2.288 1.00 89.62 96 GLY A CA 1
ATOM 678 C C . GLY A 1 96 ? -8.220 -6.903 -2.929 1.00 89.62 96 GLY A C 1
ATOM 679 O O . GLY A 1 96 ? -8.272 -7.460 -4.026 1.00 89.62 96 GLY A O 1
ATOM 680 N N . CYS A 1 97 ? -7.085 -6.807 -2.236 1.00 88.88 97 CYS A N 1
ATOM 681 C CA . CYS A 1 97 ? -5.745 -7.134 -2.729 1.00 88.88 97 CYS A CA 1
ATOM 682 C C . CYS A 1 97 ? -5.625 -8.547 -3.321 1.00 88.88 97 CYS A C 1
ATOM 684 O O . CYS A 1 97 ? -4.940 -8.732 -4.327 1.00 88.88 97 CYS A O 1
ATOM 686 N N . ILE A 1 98 ? -6.325 -9.540 -2.758 1.00 87.19 98 ILE A N 1
ATOM 687 C CA . ILE A 1 98 ? -6.290 -10.925 -3.262 1.00 87.19 98 ILE A CA 1
ATOM 688 C C . ILE A 1 98 ? -6.772 -11.044 -4.711 1.00 87.19 98 ILE A C 1
ATOM 690 O O . ILE A 1 98 ? -6.285 -11.899 -5.443 1.00 87.19 98 ILE A O 1
ATOM 694 N N . PHE A 1 99 ? -7.698 -10.184 -5.133 1.00 89.50 99 PHE A N 1
ATOM 695 C CA . PHE A 1 99 ? -8.227 -10.184 -6.493 1.00 89.50 99 PHE A CA 1
ATOM 696 C C . PHE A 1 99 ? -7.594 -9.082 -7.333 1.00 89.50 99 PHE A C 1
ATOM 698 O O . PHE A 1 99 ? -7.176 -9.336 -8.463 1.00 89.50 99 PHE A O 1
ATOM 705 N N . MET A 1 100 ? -7.491 -7.872 -6.784 1.00 92.62 100 MET A N 1
ATOM 706 C CA . MET A 1 100 ? -7.073 -6.694 -7.538 1.00 92.62 100 MET A CA 1
ATOM 707 C C . MET A 1 100 ? -5.604 -6.779 -7.947 1.00 92.62 100 MET A C 1
ATOM 709 O O . MET A 1 100 ? -5.310 -6.698 -9.136 1.00 92.62 100 MET A O 1
ATOM 713 N N . THR A 1 101 ? -4.689 -7.041 -7.012 1.00 90.50 101 THR A N 1
ATOM 714 C CA . THR A 1 101 ? -3.243 -7.085 -7.280 1.00 90.50 101 THR A CA 1
ATOM 715 C C . THR A 1 101 ? -2.865 -8.086 -8.381 1.00 90.50 101 THR A C 1
ATOM 717 O O . THR A 1 101 ? -2.239 -7.670 -9.360 1.00 90.50 101 THR A O 1
ATOM 720 N N . PRO A 1 102 ? -3.251 -9.381 -8.316 1.00 88.56 102 PRO A N 1
ATOM 721 C CA . PRO A 1 102 ? -2.929 -10.332 -9.381 1.00 88.56 102 PRO A CA 1
ATOM 722 C C . PRO A 1 102 ? -3.624 -9.999 -10.701 1.00 88.56 102 PRO A C 1
ATOM 724 O O . PRO A 1 102 ? -3.024 -10.189 -11.758 1.00 88.56 102 PRO A O 1
ATOM 727 N N . THR A 1 103 ? -4.856 -9.480 -10.664 1.00 90.88 103 THR A N 1
ATOM 728 C CA . THR A 1 103 ? -5.585 -9.084 -11.878 1.00 90.88 103 THR A CA 1
ATOM 729 C C . THR A 1 103 ? -4.881 -7.931 -12.581 1.00 90.88 103 THR A C 1
ATOM 731 O O . THR A 1 103 ? -4.576 -8.033 -13.767 1.00 90.88 103 THR A O 1
ATOM 734 N N . ILE A 1 104 ? -4.551 -6.868 -11.849 1.00 91.94 104 ILE A N 1
ATOM 735 C CA . ILE A 1 104 ? -3.850 -5.696 -12.378 1.00 91.94 104 ILE A CA 1
ATOM 736 C C . ILE A 1 104 ? -2.468 -6.094 -12.889 1.00 91.94 104 ILE A C 1
ATOM 738 O O . ILE A 1 104 ? -2.124 -5.770 -14.022 1.00 91.94 104 ILE A O 1
ATOM 742 N N . CYS A 1 105 ? -1.702 -6.867 -12.113 1.00 89.19 105 CYS A N 1
ATOM 743 C CA . CYS A 1 105 ? -0.390 -7.343 -12.548 1.00 89.19 105 CYS A CA 1
ATOM 744 C C . CYS A 1 105 ? -0.497 -8.165 -13.837 1.00 89.19 105 CYS A C 1
ATOM 746 O O . CYS A 1 105 ? 0.269 -7.942 -14.768 1.00 89.19 105 CYS A O 1
ATOM 748 N N . LYS A 1 106 ? -1.472 -9.074 -13.946 1.00 87.94 106 LYS A N 1
ATOM 749 C CA . LYS A 1 106 ? -1.676 -9.863 -15.167 1.00 87.94 106 LYS A CA 1
ATOM 750 C C . LYS A 1 106 ? -2.079 -8.991 -16.360 1.00 87.94 106 LYS A C 1
ATOM 752 O O . LYS A 1 106 ? -1.580 -9.222 -17.456 1.00 87.94 106 LYS A O 1
ATOM 757 N N . LEU A 1 107 ? -2.951 -8.003 -16.163 1.00 88.88 107 LEU A N 1
ATOM 758 C CA . LEU A 1 107 ? -3.415 -7.111 -17.231 1.00 88.88 107 LEU A CA 1
ATOM 759 C C . LEU A 1 107 ? -2.316 -6.160 -17.719 1.00 88.88 107 LEU A C 1
ATOM 761 O O . LEU A 1 107 ? -2.169 -5.968 -18.922 1.00 88.88 107 LEU A O 1
ATOM 765 N N . VAL A 1 108 ? -1.542 -5.581 -16.800 1.00 86.31 108 VAL A N 1
ATOM 766 C CA . VAL A 1 108 ? -0.530 -4.562 -17.114 1.00 86.31 108 VAL A CA 1
ATOM 767 C C . VAL A 1 108 ? 0.804 -5.193 -17.526 1.00 86.31 108 VAL A C 1
ATOM 769 O O . VAL A 1 108 ? 1.474 -4.682 -18.421 1.00 86.31 108 VAL A O 1
ATOM 772 N N . LEU A 1 109 ? 1.199 -6.308 -16.903 1.00 84.94 109 LEU A N 1
ATOM 773 C CA . LEU A 1 109 ? 2.510 -6.937 -17.115 1.00 84.94 109 LEU A CA 1
ATOM 774 C C . LEU A 1 109 ? 2.460 -8.232 -17.921 1.00 84.94 109 LEU A C 1
ATOM 776 O O . LEU A 1 109 ? 3.504 -8.647 -18.411 1.00 84.94 109 LEU A O 1
ATOM 780 N N . GLY A 1 110 ? 1.302 -8.878 -18.083 1.00 75.44 110 GLY A N 1
ATOM 781 C CA . GLY A 1 110 ? 1.216 -10.221 -18.674 1.00 75.44 110 GLY A CA 1
ATOM 782 C C . GLY A 1 110 ? 1.700 -10.325 -20.125 1.00 75.44 110 GLY A C 1
ATOM 783 O O . GLY A 1 110 ? 2.026 -11.418 -20.576 1.00 75.44 110 GLY A O 1
ATOM 784 N N . ALA A 1 111 ? 1.789 -9.200 -20.842 1.00 72.00 111 ALA A N 1
ATOM 785 C CA . ALA A 1 111 ? 2.382 -9.128 -22.179 1.00 72.00 111 ALA A CA 1
ATOM 786 C C . ALA A 1 111 ? 3.910 -8.918 -22.171 1.00 72.00 111 ALA A C 1
ATOM 788 O O . ALA A 1 111 ? 4.553 -9.080 -23.203 1.00 72.00 111 ALA A O 1
ATOM 789 N N . VAL A 1 112 ? 4.487 -8.530 -21.030 1.00 71.62 112 VAL A N 1
ATOM 790 C CA . VAL A 1 112 ? 5.891 -8.105 -20.896 1.00 71.62 112 VAL A CA 1
ATOM 791 C C . VAL A 1 112 ? 6.707 -9.088 -20.055 1.00 71.62 112 VAL A C 1
ATOM 793 O O . VAL A 1 112 ? 7.885 -9.303 -20.328 1.00 71.62 112 VAL A O 1
ATOM 796 N N . VAL A 1 113 ? 6.098 -9.697 -19.036 1.00 75.06 113 VAL A N 1
ATOM 797 C CA . VAL A 1 113 ? 6.741 -10.644 -18.116 1.00 75.06 113 VAL A CA 1
ATOM 798 C C . VAL A 1 113 ? 5.764 -11.788 -17.823 1.00 75.06 113 VAL A C 1
ATOM 800 O O . VAL A 1 113 ? 4.574 -11.526 -17.642 1.00 75.06 113 VAL A O 1
ATOM 803 N N . PRO A 1 114 ? 6.213 -13.056 -17.751 1.00 75.00 114 PRO A N 1
ATOM 804 C CA . PRO A 1 114 ? 5.354 -14.149 -17.306 1.00 75.00 114 PRO A CA 1
ATOM 805 C C . PRO A 1 114 ? 4.880 -13.899 -15.867 1.00 75.00 114 PRO A C 1
ATOM 807 O O . PRO A 1 114 ? 5.667 -13.949 -14.922 1.00 75.00 114 PRO A O 1
ATOM 810 N N . VAL A 1 115 ? 3.585 -13.618 -15.703 1.00 78.62 115 VAL A N 1
ATOM 811 C CA . VAL A 1 115 ? 2.951 -13.396 -14.396 1.00 78.62 115 VAL A CA 1
ATOM 812 C C . VAL A 1 115 ? 2.246 -14.671 -13.947 1.00 78.62 115 VAL A C 1
ATOM 814 O O . VAL A 1 115 ? 1.219 -15.053 -14.514 1.00 78.62 115 VAL A O 1
ATOM 817 N N . ASP A 1 116 ? 2.750 -15.298 -12.882 1.00 84.00 116 ASP A N 1
ATOM 818 C CA . ASP A 1 116 ? 2.031 -16.361 -12.174 1.00 84.00 116 ASP A CA 1
ATOM 819 C C . ASP A 1 116 ? 0.938 -15.758 -11.280 1.00 84.00 116 ASP A C 1
ATOM 821 O O . ASP A 1 116 ? 1.094 -15.571 -10.072 1.00 84.00 116 ASP A O 1
ATOM 825 N N . ALA A 1 117 ? -0.188 -15.407 -11.901 1.00 81.25 117 ALA A N 1
ATOM 826 C CA . ALA A 1 117 ? -1.311 -14.792 -11.202 1.00 81.25 117 ALA A CA 1
ATOM 827 C C . ALA A 1 117 ? -1.874 -15.698 -10.093 1.00 81.25 117 ALA A C 1
ATOM 829 O O . ALA A 1 117 ? -2.265 -15.194 -9.043 1.00 81.25 117 ALA A O 1
ATOM 830 N N . MET A 1 118 ? -1.879 -17.022 -10.295 1.00 85.81 118 MET A N 1
ATOM 831 C CA . MET A 1 118 ? -2.342 -17.966 -9.273 1.00 85.81 118 MET A CA 1
ATOM 832 C C . MET A 1 118 ? -1.366 -18.040 -8.102 1.00 85.81 118 MET A C 1
ATOM 834 O O . MET A 1 118 ? -1.803 -18.014 -6.953 1.00 85.81 118 MET A O 1
ATOM 838 N N . GLY A 1 119 ? -0.060 -18.052 -8.373 1.00 86.50 119 GLY A N 1
ATOM 839 C CA . GLY A 1 119 ? 0.968 -17.942 -7.343 1.00 86.50 119 GLY A CA 1
ATOM 840 C C . GLY A 1 119 ? 0.833 -16.663 -6.517 1.00 86.50 119 GLY A C 1
ATOM 841 O O . GLY A 1 119 ? 0.899 -16.726 -5.290 1.00 86.50 119 GLY A O 1
ATOM 842 N N . ILE A 1 120 ? 0.551 -15.518 -7.155 1.00 84.88 120 ILE A N 1
ATOM 843 C CA . ILE A 1 120 ? 0.287 -14.252 -6.450 1.00 84.88 120 ILE A CA 1
ATOM 844 C C . ILE A 1 120 ? -0.956 -14.373 -5.558 1.00 84.88 120 ILE A C 1
ATOM 846 O O . ILE A 1 120 ? -0.887 -13.995 -4.393 1.00 84.88 120 ILE A O 1
ATOM 850 N N . VAL A 1 121 ? -2.068 -14.934 -6.051 1.00 87.44 121 VAL A N 1
ATOM 851 C CA . VAL A 1 121 ? -3.285 -15.155 -5.240 1.00 87.44 121 VAL A CA 1
ATOM 852 C C . VAL A 1 121 ? -2.977 -16.014 -4.011 1.00 87.44 121 VAL A C 1
ATOM 854 O O . VAL A 1 121 ? -3.305 -15.624 -2.888 1.00 87.44 121 VAL A O 1
ATOM 857 N N . VAL A 1 122 ? -2.326 -17.166 -4.207 1.00 90.00 122 VAL A N 1
ATOM 858 C CA . VAL A 1 122 ? -1.987 -18.103 -3.123 1.00 90.00 122 VAL A CA 1
ATOM 859 C C . VAL A 1 122 ? -1.050 -17.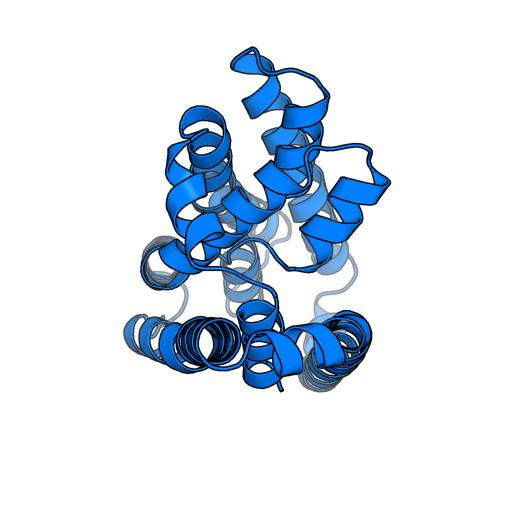445 -2.113 1.00 90.00 122 VAL A C 1
ATOM 861 O O . VAL A 1 122 ? -1.305 -17.510 -0.911 1.00 90.00 122 VAL A O 1
ATOM 864 N N . SER A 1 123 ? -0.008 -16.760 -2.588 1.00 88.31 123 SER A N 1
ATOM 865 C CA . SER A 1 123 ? 0.949 -16.052 -1.738 1.00 88.31 123 SER A CA 1
ATOM 866 C C . SER A 1 123 ? 0.275 -14.940 -0.936 1.00 88.31 123 SER A C 1
ATOM 868 O O . SER A 1 123 ? 0.470 -14.852 0.275 1.00 88.31 123 SER A O 1
ATOM 870 N N . THR A 1 124 ? -0.557 -14.110 -1.569 1.00 86.81 124 THR A N 1
ATOM 871 C CA . THR A 1 124 ? -1.301 -13.046 -0.882 1.00 86.81 124 THR A CA 1
ATOM 872 C C . THR A 1 124 ? -2.236 -13.632 0.170 1.00 86.81 124 THR A C 1
ATOM 874 O O . THR A 1 124 ? -2.249 -13.169 1.309 1.00 86.81 124 THR A O 1
ATOM 877 N N . PHE A 1 125 ? -2.966 -14.703 -0.147 1.00 89.19 125 PHE A N 1
ATOM 878 C CA . PHE A 1 125 ? -3.816 -15.359 0.841 1.00 89.19 125 PHE A CA 1
ATOM 879 C C . PHE A 1 125 ? -3.008 -15.881 2.038 1.00 89.19 125 PHE A C 1
ATOM 881 O O . PHE A 1 125 ? -3.344 -15.585 3.181 1.00 89.19 125 PHE A O 1
ATOM 888 N N . GLN A 1 126 ? -1.923 -16.618 1.794 1.00 91.75 126 GLN A N 1
ATOM 889 C CA . GLN A 1 126 ? -1.131 -17.260 2.848 1.00 91.75 126 GLN A CA 1
ATOM 890 C C . GLN A 1 126 ? -0.331 -16.275 3.703 1.00 91.75 126 GLN A C 1
ATOM 892 O O . GLN A 1 126 ? -0.168 -16.494 4.902 1.00 91.75 126 GLN A O 1
ATOM 897 N N . VAL A 1 127 ? 0.207 -15.218 3.097 1.00 89.06 127 VAL A N 1
ATOM 898 C CA . VAL A 1 127 ? 1.167 -14.321 3.753 1.00 89.06 127 VAL A CA 1
ATOM 899 C C . VAL A 1 127 ? 0.501 -13.052 4.288 1.00 89.06 127 VAL A C 1
ATOM 901 O O . VAL A 1 127 ? 1.016 -12.470 5.243 1.00 89.06 127 VAL A O 1
ATOM 904 N N . VAL A 1 128 ? -0.639 -12.643 3.720 1.00 88.00 128 VAL A N 1
ATOM 905 C CA . VAL A 1 128 ? -1.374 -11.429 4.113 1.00 88.00 128 VAL A CA 1
ATOM 906 C C . VAL A 1 128 ? -2.683 -11.780 4.811 1.00 88.00 128 VAL A C 1
ATOM 908 O O . VAL A 1 128 ? -2.822 -11.529 6.006 1.00 88.00 128 VAL A O 1
ATOM 911 N N . LEU A 1 129 ? -3.632 -12.398 4.103 1.00 87.62 129 LEU A N 1
ATOM 912 C CA . LEU A 1 129 ? -4.994 -12.552 4.623 1.00 87.62 129 LEU A CA 1
ATOM 913 C C . LEU A 1 129 ? -5.108 -13.578 5.749 1.00 87.62 129 LEU A C 1
ATOM 915 O O . LEU A 1 129 ? -5.726 -13.290 6.769 1.00 87.62 129 LEU A O 1
ATOM 919 N N . ALA A 1 130 ? -4.511 -14.761 5.597 1.00 93.06 130 ALA A N 1
ATOM 920 C CA . ALA A 1 130 ? -4.594 -15.806 6.611 1.00 93.06 130 ALA A CA 1
ATOM 921 C C . ALA A 1 130 ? -4.023 -15.337 7.966 1.00 93.06 130 ALA A C 1
ATOM 923 O O . ALA A 1 130 ? -4.725 -15.476 8.967 1.00 93.06 130 ALA A O 1
ATOM 924 N N . PRO A 1 131 ? -2.837 -14.699 8.043 1.00 93.31 131 PRO A N 1
ATOM 925 C CA . PRO A 1 131 ? -2.347 -14.135 9.297 1.00 93.31 131 PRO A CA 1
ATOM 926 C C . PRO A 1 131 ? -3.246 -13.037 9.872 1.00 93.31 131 PRO A C 1
ATOM 928 O O . PRO A 1 131 ? -3.448 -13.012 11.083 1.00 93.31 131 PRO A O 1
ATOM 931 N N . ILE A 1 132 ? -3.825 -12.169 9.034 1.00 91.06 132 ILE A N 1
ATOM 932 C CA . ILE A 1 132 ? -4.769 -11.140 9.496 1.00 91.06 132 ILE A CA 1
ATOM 933 C C . ILE A 1 132 ? -6.008 -11.790 10.109 1.00 91.06 132 ILE A C 1
ATOM 935 O O . ILE A 1 132 ? -6.365 -11.460 11.236 1.00 91.06 132 ILE A O 1
ATOM 939 N N . PHE A 1 133 ? -6.638 -12.746 9.422 1.00 91.69 133 PHE A N 1
ATOM 940 C CA . PHE A 1 133 ? -7.827 -13.428 9.938 1.00 91.69 133 PHE A CA 1
ATOM 941 C C . PHE A 1 133 ? -7.540 -14.218 11.215 1.00 91.69 133 PHE A C 1
ATOM 943 O O . PHE A 1 133 ? -8.354 -14.197 12.136 1.00 91.69 133 PHE A O 1
ATOM 950 N N . LEU A 1 134 ? -6.372 -14.857 11.313 1.00 95.25 134 LEU A N 1
ATOM 951 C CA . LEU A 1 134 ? -5.931 -15.499 12.552 1.00 95.25 134 LEU A CA 1
ATOM 952 C C . LEU A 1 134 ? -5.752 -14.479 13.684 1.00 95.25 134 LEU A C 1
ATOM 954 O O . LEU A 1 134 ? -6.159 -14.749 14.812 1.00 95.25 134 LEU A O 1
ATOM 958 N N . GLY A 1 135 ? -5.188 -13.304 13.394 1.00 94.06 135 GLY A N 1
ATOM 959 C CA . GLY A 1 135 ? -5.038 -12.223 14.367 1.00 94.06 135 GLY A CA 1
ATOM 960 C C . GLY A 1 135 ? -6.381 -11.662 14.837 1.00 94.06 135 GLY A C 1
ATOM 961 O O . GLY A 1 135 ? -6.600 -11.535 16.039 1.00 94.06 135 GLY A O 1
ATOM 962 N N . VAL A 1 136 ? -7.313 -11.410 13.913 1.00 92.75 136 VAL A N 1
ATOM 963 C CA . VAL A 1 136 ? -8.677 -10.948 14.230 1.00 92.75 136 VAL A CA 1
ATOM 964 C C . VAL A 1 136 ? -9.421 -12.003 15.051 1.00 92.75 136 VAL A C 1
ATOM 966 O O . VAL A 1 136 ? -10.087 -11.676 16.036 1.00 92.75 136 VAL A O 1
ATOM 969 N N . GLY A 1 137 ? -9.268 -13.283 14.698 1.00 95.38 137 GLY A N 1
ATOM 970 C CA . GLY A 1 137 ? -9.797 -14.404 15.471 1.00 95.38 137 GLY A CA 1
ATOM 971 C C . GLY A 1 137 ? -9.233 -14.438 16.893 1.00 95.38 137 GLY A C 1
ATOM 972 O O . GLY A 1 137 ? -9.996 -14.535 17.850 1.00 95.38 137 GLY A O 1
ATOM 973 N N . ALA A 1 138 ? -7.918 -14.271 17.055 1.00 95.88 138 ALA A N 1
ATOM 974 C CA . ALA A 1 138 ? -7.279 -14.188 18.367 1.00 95.88 138 ALA A CA 1
ATOM 975 C C . ALA A 1 138 ? -7.780 -12.984 19.185 1.00 95.88 138 ALA A C 1
ATOM 977 O O . ALA A 1 138 ? -8.089 -13.145 20.363 1.00 95.88 138 ALA A O 1
ATOM 978 N N . ASN A 1 139 ? -7.941 -11.812 18.561 1.00 95.12 139 ASN A N 1
ATOM 979 C CA . ASN A 1 139 ? -8.492 -10.620 19.213 1.00 95.12 139 ASN A CA 1
ATOM 980 C C . ASN A 1 139 ? -9.948 -10.822 19.652 1.00 95.12 139 ASN A C 1
ATOM 982 O O . ASN A 1 139 ? -10.356 -10.354 20.710 1.00 95.12 139 ASN A O 1
ATOM 986 N N . THR A 1 140 ? -10.721 -11.581 18.876 1.00 94.00 140 THR A N 1
ATOM 987 C CA . THR A 1 140 ? -12.115 -11.907 19.204 1.00 94.00 140 THR A CA 1
ATOM 988 C C . THR A 1 140 ? -12.209 -12.913 20.355 1.00 94.00 140 THR A C 1
ATOM 990 O O . THR A 1 140 ? -13.048 -12.763 21.239 1.00 94.00 140 THR A O 1
ATOM 993 N N . LEU A 1 141 ? -11.351 -13.938 20.364 1.00 96.56 141 LEU A N 1
ATOM 994 C CA . LEU A 1 141 ? -11.391 -15.024 21.350 1.00 96.56 141 LEU A CA 1
ATOM 995 C C . LEU A 1 141 ? -10.679 -14.676 22.668 1.00 96.56 141 LEU A C 1
ATOM 997 O O . LEU A 1 141 ? -11.071 -15.167 23.724 1.00 96.56 141 LEU A O 1
ATOM 1001 N N . ALA A 1 142 ? -9.636 -13.844 22.620 1.00 96.44 142 ALA A N 1
ATOM 1002 C CA . ALA A 1 142 ? -8.808 -13.478 23.768 1.00 96.44 142 ALA A CA 1
ATOM 1003 C C . ALA A 1 142 ? -8.452 -11.972 23.781 1.00 96.44 142 ALA A C 1
ATOM 1005 O O . ALA A 1 142 ? -7.269 -11.612 23.848 1.00 96.44 142 ALA A O 1
ATOM 1006 N N . PRO A 1 143 ? -9.451 -11.064 23.786 1.00 93.62 143 PRO A N 1
ATOM 1007 C CA . PRO A 1 143 ? -9.228 -9.619 23.658 1.00 93.62 143 PRO A CA 1
ATOM 1008 C C . PRO A 1 143 ? -8.324 -9.044 24.755 1.00 93.62 143 PRO A C 1
ATOM 1010 O O . PRO A 1 143 ? -7.552 -8.122 24.505 1.00 93.62 143 PRO A O 1
ATOM 1013 N N . GLY A 1 144 ? -8.365 -9.600 25.972 1.00 95.44 144 GLY A N 1
ATOM 1014 C CA . GLY A 1 144 ? -7.498 -9.169 27.074 1.00 95.44 144 GLY A CA 1
ATOM 1015 C C . GLY A 1 144 ? -6.007 -9.381 26.789 1.00 95.44 144 GLY A C 1
ATOM 1016 O O . GLY A 1 144 ? -5.195 -8.504 27.082 1.00 95.44 144 GLY A O 1
ATOM 1017 N N . VAL A 1 145 ? -5.651 -10.507 26.159 1.00 94.31 145 VAL A N 1
ATOM 1018 C CA . VAL A 1 145 ? -4.266 -10.816 25.771 1.00 94.31 145 VAL A CA 1
ATOM 1019 C C . VAL A 1 145 ? -3.838 -9.920 24.615 1.00 94.31 145 VAL A C 1
ATOM 1021 O O . VAL A 1 145 ? -2.785 -9.291 24.687 1.00 94.31 145 VAL A O 1
ATOM 1024 N N . CYS A 1 146 ? -4.670 -9.797 23.579 1.00 93.75 146 CYS A N 1
ATOM 1025 C CA . CYS A 1 146 ? -4.379 -8.930 22.438 1.00 93.75 146 CYS A CA 1
ATOM 1026 C C . CYS A 1 146 ? -4.203 -7.471 22.869 1.00 93.75 146 CYS A C 1
ATOM 1028 O O . CYS A 1 146 ? -3.237 -6.835 22.460 1.00 93.75 146 CYS A O 1
ATOM 1030 N N . LYS A 1 147 ? -5.036 -6.968 23.789 1.00 92.81 147 LYS A N 1
ATOM 1031 C CA . LYS A 1 147 ? -4.894 -5.625 24.366 1.00 92.81 147 LYS A CA 1
ATOM 1032 C C . LYS A 1 147 ? -3.596 -5.446 25.159 1.00 92.81 147 LYS A C 1
ATOM 1034 O O . LYS A 1 147 ? -3.016 -4.366 25.116 1.00 92.81 147 LYS A O 1
ATOM 1039 N N . ALA A 1 148 ? -3.126 -6.480 25.858 1.00 94.06 148 ALA A N 1
ATOM 1040 C CA . ALA A 1 148 ? -1.848 -6.436 26.571 1.00 94.06 148 ALA A CA 1
ATOM 1041 C C . ALA A 1 148 ? -0.638 -6.436 25.617 1.00 94.06 148 ALA A C 1
ATOM 1043 O O . ALA A 1 148 ? 0.379 -5.814 25.917 1.00 94.06 148 ALA A O 1
ATOM 1044 N N . VAL A 1 149 ? -0.748 -7.103 24.463 1.00 91.94 149 VAL A N 1
ATOM 1045 C CA . VAL A 1 149 ? 0.321 -7.191 23.450 1.00 91.94 149 VAL A CA 1
ATOM 1046 C C . VAL A 1 149 ? 0.307 -6.006 22.476 1.00 91.94 149 VAL A C 1
ATOM 1048 O O . VAL A 1 149 ? 1.364 -5.612 21.982 1.00 91.94 149 VAL A O 1
ATOM 1051 N N . ALA A 1 150 ? -0.858 -5.400 22.224 1.00 87.88 150 ALA A N 1
ATOM 1052 C CA . ALA A 1 150 ? -1.055 -4.310 21.266 1.00 87.88 150 ALA A CA 1
ATOM 1053 C C . ALA A 1 150 ? -0.016 -3.172 21.370 1.00 87.88 150 ALA A C 1
ATOM 1055 O O . ALA A 1 150 ? 0.501 -2.781 20.322 1.00 87.88 150 ALA A O 1
ATOM 1056 N N . PRO A 1 151 ? 0.392 -2.689 22.566 1.00 89.31 151 PRO A N 1
ATOM 1057 C CA . PRO A 1 151 ? 1.406 -1.636 22.686 1.00 89.31 151 PRO A CA 1
ATOM 1058 C C . PRO A 1 151 ? 2.775 -1.987 22.081 1.00 89.31 151 PRO A C 1
ATOM 1060 O O . PRO A 1 151 ? 3.528 -1.092 21.708 1.00 89.31 151 PRO A O 1
ATOM 1063 N N . PHE A 1 152 ? 3.105 -3.277 21.955 1.00 88.31 152 PHE A N 1
ATOM 1064 C CA . PHE A 1 152 ? 4.371 -3.749 21.383 1.00 88.31 152 PHE A CA 1
ATOM 1065 C C . PHE A 1 152 ? 4.297 -3.990 19.870 1.00 88.31 152 PHE A C 1
ATOM 1067 O O . PHE A 1 152 ? 5.332 -4.100 19.210 1.00 88.31 152 PHE A O 1
ATOM 1074 N N . THR A 1 153 ? 3.090 -4.053 19.300 1.00 85.81 153 THR A N 1
ATOM 1075 C CA . THR A 1 153 ? 2.892 -4.326 17.868 1.00 85.81 153 THR A CA 1
ATOM 1076 C C . THR A 1 153 ? 3.563 -3.309 16.941 1.00 85.81 153 THR A C 1
ATOM 1078 O O . THR A 1 153 ? 4.173 -3.762 15.970 1.00 85.81 153 THR A O 1
ATOM 1081 N N . PRO A 1 154 ? 3.604 -1.987 17.235 1.00 81.50 154 PRO A N 1
ATOM 1082 C CA . PRO A 1 154 ? 4.315 -1.042 16.377 1.00 81.50 154 PRO A CA 1
ATOM 1083 C C . PRO A 1 154 ? 5.819 -1.329 16.328 1.00 81.50 154 PRO A C 1
ATOM 1085 O O . PRO A 1 154 ? 6.423 -1.272 15.261 1.00 81.50 154 PRO A O 1
ATOM 1088 N N . VAL A 1 155 ? 6.427 -1.706 17.460 1.00 85.75 155 VAL A N 1
ATOM 1089 C CA . VAL A 1 155 ? 7.861 -2.034 17.539 1.00 85.75 155 VAL A CA 1
ATOM 1090 C C . VAL A 1 155 ? 8.174 -3.279 16.712 1.00 85.75 155 VAL A C 1
ATOM 1092 O O . VAL A 1 155 ? 9.118 -3.276 15.922 1.00 85.75 155 VAL A O 1
ATOM 1095 N N . ILE A 1 156 ? 7.352 -4.325 16.841 1.00 84.19 156 ILE A N 1
ATOM 1096 C CA . ILE A 1 156 ? 7.477 -5.546 16.035 1.00 84.19 156 ILE A CA 1
ATOM 1097 C C . ILE A 1 156 ? 7.335 -5.211 14.546 1.00 84.19 156 ILE A C 1
ATOM 1099 O O . ILE A 1 156 ? 8.144 -5.671 13.741 1.00 84.19 156 ILE A O 1
ATOM 1103 N N . GLY A 1 157 ? 6.351 -4.383 14.184 1.00 83.19 157 GLY A N 1
ATOM 1104 C CA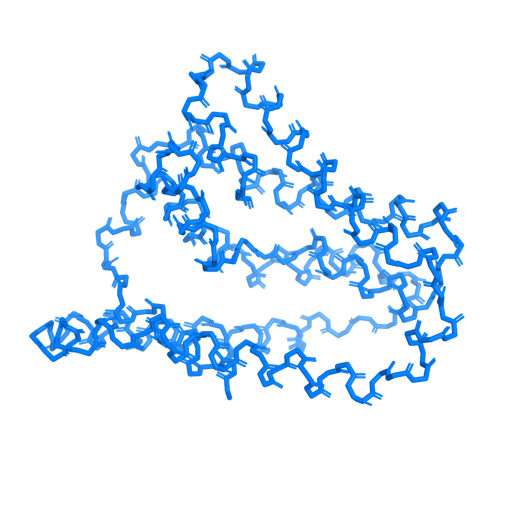 . GLY A 1 157 ? 6.119 -3.931 12.814 1.00 83.19 157 GLY A CA 1
ATOM 1105 C C . GLY A 1 157 ? 7.313 -3.177 12.228 1.00 83.19 157 GLY A C 1
ATOM 1106 O O . GLY A 1 157 ? 7.745 -3.488 11.118 1.00 83.19 157 GLY A O 1
ATOM 1107 N N . VAL A 1 158 ? 7.903 -2.246 12.983 1.00 85.06 158 VAL A N 1
ATOM 1108 C CA . VAL A 1 158 ? 9.096 -1.493 12.564 1.00 85.06 158 VAL A CA 1
ATOM 1109 C C . VAL A 1 158 ? 10.293 -2.424 12.378 1.00 85.06 158 VAL A C 1
ATOM 1111 O O . VAL A 1 158 ? 10.908 -2.406 11.314 1.00 85.06 158 VAL A O 1
ATOM 1114 N N . ILE A 1 159 ? 10.597 -3.282 13.358 1.00 89.38 159 ILE A N 1
ATOM 1115 C CA . ILE A 1 159 ? 11.721 -4.231 13.265 1.00 89.38 159 ILE A CA 1
ATOM 1116 C C . ILE A 1 159 ? 11.534 -5.161 12.063 1.00 89.38 159 ILE A C 1
ATOM 1118 O O . ILE A 1 159 ? 12.451 -5.340 11.261 1.00 89.38 159 ILE A O 1
ATOM 1122 N N . ALA A 1 160 ? 10.337 -5.726 11.904 1.00 89.25 160 ALA A N 1
ATOM 1123 C CA . ALA A 1 160 ? 10.022 -6.601 10.787 1.00 89.25 160 ALA A CA 1
ATOM 1124 C C . ALA A 1 160 ? 10.167 -5.881 9.438 1.00 89.25 160 ALA A C 1
ATOM 1126 O O . ALA A 1 160 ? 10.753 -6.444 8.515 1.00 89.25 160 ALA A O 1
ATOM 1127 N N . THR A 1 161 ? 9.701 -4.635 9.334 1.00 87.69 161 THR A N 1
ATOM 1128 C CA . THR A 1 161 ? 9.830 -3.816 8.121 1.00 87.69 161 THR A CA 1
ATOM 1129 C C . THR A 1 161 ? 11.293 -3.532 7.793 1.00 87.69 161 THR A C 1
ATOM 1131 O O . THR A 1 161 ? 11.719 -3.791 6.671 1.00 87.69 161 THR A O 1
ATOM 1134 N N . VAL A 1 162 ? 12.088 -3.077 8.767 1.00 91.62 162 VAL A N 1
ATOM 1135 C CA . VAL A 1 162 ? 13.520 -2.790 8.579 1.00 91.62 162 VAL A CA 1
ATOM 1136 C C . VAL A 1 162 ? 14.266 -4.032 8.097 1.00 91.62 162 VAL A C 1
ATOM 1138 O O . VAL A 1 162 ? 15.041 -3.953 7.146 1.00 91.62 162 VAL A O 1
ATOM 1141 N N . LEU A 1 163 ? 14.003 -5.195 8.696 1.00 94.19 163 LEU A N 1
ATOM 1142 C CA . LEU A 1 163 ? 14.637 -6.450 8.295 1.00 94.19 163 LEU A CA 1
ATOM 1143 C C . LEU A 1 163 ? 14.181 -6.920 6.905 1.00 94.19 163 LEU A C 1
ATOM 1145 O O . LEU A 1 163 ? 15.013 -7.367 6.119 1.00 94.19 163 LEU A O 1
ATOM 1149 N N . LEU A 1 164 ? 12.887 -6.816 6.577 1.00 92.12 164 LEU A N 1
ATOM 1150 C CA . LEU A 1 164 ? 12.362 -7.186 5.256 1.00 92.12 164 LEU A CA 1
ATOM 1151 C C . LEU A 1 164 ? 12.936 -6.295 4.149 1.00 92.12 164 LEU A C 1
ATOM 1153 O O . LEU A 1 164 ? 13.414 -6.809 3.134 1.00 92.12 164 LEU A O 1
ATOM 1157 N N . VAL A 1 165 ? 12.918 -4.976 4.354 1.00 91.88 165 VAL A N 1
ATOM 1158 C CA . VAL A 1 165 ? 13.468 -3.999 3.409 1.00 91.88 165 VAL A CA 1
ATOM 1159 C C . VAL A 1 165 ? 14.977 -4.184 3.298 1.00 91.88 165 VAL A C 1
ATOM 1161 O O . VAL A 1 165 ? 15.481 -4.345 2.192 1.00 91.88 165 VAL A O 1
ATOM 1164 N N . GLY A 1 166 ? 15.694 -4.260 4.422 1.00 94.88 166 GLY A N 1
ATOM 1165 C CA . GLY A 1 166 ? 17.146 -4.439 4.445 1.00 94.88 166 GLY A CA 1
ATOM 1166 C C . GLY A 1 166 ? 17.597 -5.720 3.742 1.00 94.88 166 GLY A C 1
ATOM 1167 O O . GLY A 1 166 ? 18.498 -5.678 2.908 1.00 94.88 166 GLY A O 1
ATOM 1168 N N . ALA A 1 167 ? 16.929 -6.849 3.996 1.00 94.50 167 ALA A N 1
ATOM 1169 C CA . ALA A 1 167 ? 17.229 -8.108 3.317 1.00 94.50 167 ALA A CA 1
ATOM 1170 C C . ALA A 1 167 ? 16.938 -8.045 1.809 1.00 94.50 167 ALA A C 1
ATOM 1172 O O . ALA A 1 167 ? 17.691 -8.608 1.015 1.00 94.50 167 ALA A O 1
ATOM 1173 N N . SER A 1 168 ? 15.863 -7.364 1.404 1.00 91.94 168 SER A N 1
ATOM 1174 C CA . SER A 1 168 ? 15.504 -7.207 -0.012 1.00 91.94 168 SER A CA 1
ATOM 1175 C C . SER A 1 168 ? 16.491 -6.294 -0.742 1.00 91.94 168 SER A C 1
ATOM 1177 O O . SER A 1 168 ? 16.968 -6.645 -1.819 1.00 91.94 168 SER A O 1
ATOM 1179 N N . VAL A 1 169 ? 16.874 -5.172 -0.125 1.00 93.88 169 VAL A N 1
ATOM 1180 C CA . VAL A 1 169 ? 17.897 -4.255 -0.648 1.00 93.88 169 VAL A CA 1
ATOM 1181 C C . VAL A 1 169 ? 19.245 -4.959 -0.758 1.00 93.88 169 VAL A C 1
ATOM 1183 O O . VAL A 1 169 ? 19.886 -4.858 -1.796 1.00 93.88 169 VAL A O 1
ATOM 1186 N N . ALA A 1 170 ? 19.656 -5.731 0.253 1.00 95.88 170 ALA A N 1
ATOM 1187 C CA . ALA A 1 170 ? 20.912 -6.477 0.213 1.00 95.88 170 ALA A CA 1
ATOM 1188 C C . ALA A 1 170 ? 20.954 -7.488 -0.947 1.00 95.88 170 ALA A C 1
ATOM 1190 O O . ALA A 1 170 ? 21.954 -7.573 -1.655 1.00 95.88 170 ALA A O 1
ATOM 1191 N N . LYS A 1 171 ? 19.855 -8.216 -1.188 1.00 94.75 171 LYS A N 1
ATOM 1192 C CA . LYS A 1 171 ? 19.748 -9.173 -2.305 1.00 94.75 171 LYS A CA 1
ATOM 1193 C C . LYS A 1 171 ? 19.742 -8.497 -3.677 1.00 94.75 171 LYS A C 1
ATOM 1195 O O . LYS A 1 171 ? 20.242 -9.076 -4.637 1.00 94.75 171 LYS A O 1
ATOM 1200 N N . CYS A 1 172 ? 19.190 -7.290 -3.765 1.00 91.88 172 CYS A N 1
ATOM 1201 C CA . CYS A 1 172 ? 19.019 -6.553 -5.017 1.00 91.88 172 CYS A CA 1
ATOM 1202 C C . CYS A 1 172 ? 19.985 -5.365 -5.162 1.00 91.88 172 CYS A C 1
ATOM 1204 O O . CYS A 1 172 ? 19.761 -4.507 -6.014 1.00 91.88 172 CYS A O 1
ATOM 1206 N N . ALA A 1 173 ? 21.062 -5.305 -4.372 1.00 93.38 173 ALA A N 1
ATOM 1207 C CA . ALA A 1 173 ? 21.948 -4.141 -4.315 1.00 93.38 173 ALA A CA 1
ATOM 1208 C C . ALA A 1 173 ? 22.563 -3.800 -5.681 1.00 93.38 173 ALA A C 1
ATOM 1210 O O . ALA A 1 173 ? 22.526 -2.646 -6.097 1.00 93.38 173 ALA A O 1
ATOM 1211 N N . GLY A 1 174 ? 23.064 -4.805 -6.410 1.00 93.56 174 GLY A N 1
ATOM 1212 C CA . GLY A 1 174 ? 23.617 -4.627 -7.757 1.00 93.56 174 GLY A CA 1
ATOM 1213 C C . GLY A 1 174 ? 22.606 -4.010 -8.735 1.00 93.56 174 GLY A C 1
ATOM 1214 O O . GLY A 1 174 ? 22.875 -2.932 -9.261 1.00 93.56 174 GLY A O 1
ATOM 1215 N N . PRO A 1 175 ? 21.426 -4.631 -8.943 1.00 90.19 175 PRO A N 1
ATOM 1216 C CA . PRO A 1 175 ? 20.359 -4.055 -9.763 1.00 90.19 175 PRO A CA 1
ATOM 1217 C C . PRO A 1 175 ? 19.915 -2.645 -9.341 1.00 90.19 175 PRO A C 1
ATOM 1219 O O . PRO A 1 175 ? 19.711 -1.799 -10.206 1.00 90.19 175 PRO A O 1
ATOM 1222 N N . ILE A 1 176 ? 19.799 -2.365 -8.037 1.00 89.81 176 ILE A N 1
ATOM 1223 C CA . ILE A 1 176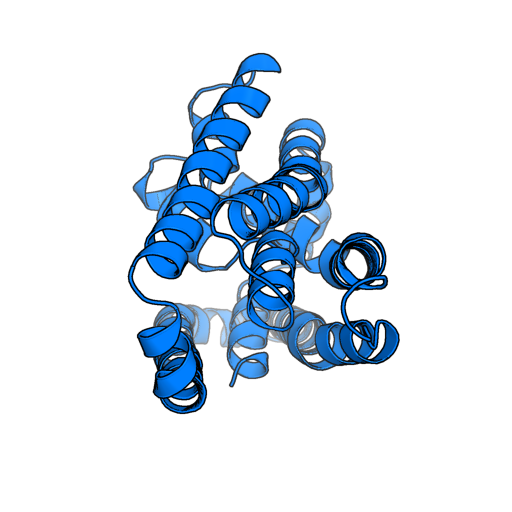 ? 19.413 -1.037 -7.522 1.00 89.81 176 ILE A CA 1
ATOM 1224 C C . ILE A 1 176 ? 20.472 0.016 -7.873 1.00 89.81 176 ILE A C 1
ATOM 1226 O O . ILE A 1 176 ? 20.135 1.103 -8.341 1.00 89.81 176 ILE A O 1
ATOM 1230 N N . LEU A 1 177 ? 21.751 -0.307 -7.665 1.00 91.56 177 LEU A N 1
ATOM 1231 C CA . LEU A 1 177 ? 22.863 0.579 -8.010 1.00 91.56 177 LEU A CA 1
ATOM 1232 C C . LEU A 1 177 ? 22.962 0.78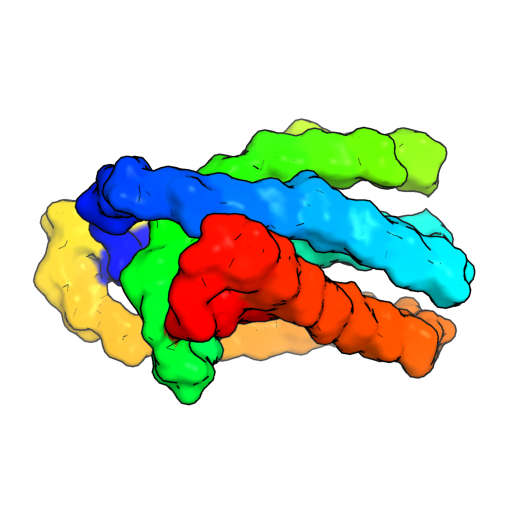7 -9.525 1.00 91.56 177 LEU A C 1
ATOM 1234 O O . LEU A 1 177 ? 23.192 1.910 -9.965 1.00 91.56 177 LEU A O 1
ATOM 1238 N N . GLY A 1 178 ? 22.735 -0.268 -10.314 1.00 91.00 178 GLY A N 1
ATOM 1239 C CA . GLY A 1 178 ? 22.722 -0.204 -11.775 1.00 91.00 178 GLY A CA 1
ATOM 1240 C C . GLY A 1 178 ? 21.578 0.644 -12.337 1.00 91.00 178 GLY A C 1
ATOM 1241 O O . GLY A 1 178 ? 21.782 1.368 -13.306 1.00 91.00 178 GLY A O 1
ATOM 1242 N N . ALA A 1 179 ? 20.397 0.604 -11.713 1.00 89.62 179 ALA A N 1
ATOM 1243 C CA . ALA A 1 179 ? 19.263 1.451 -12.090 1.00 89.62 179 ALA A CA 1
ATOM 1244 C C . ALA A 1 179 ? 19.480 2.933 -11.731 1.00 89.62 179 ALA A C 1
ATOM 1246 O O . ALA A 1 179 ? 18.927 3.819 -12.382 1.00 89.62 179 ALA A O 1
ATOM 1247 N N . GLY A 1 180 ? 20.298 3.205 -10.710 1.00 92.25 180 GLY A N 1
ATOM 1248 C CA . GLY A 1 180 ? 20.742 4.545 -10.346 1.00 92.25 180 GLY A CA 1
ATOM 1249 C C . GLY A 1 180 ? 19.621 5.481 -9.884 1.00 92.25 180 GLY A C 1
ATOM 1250 O O . GLY A 1 180 ? 18.546 5.068 -9.451 1.00 92.25 180 GLY A O 1
ATOM 1251 N N . LEU A 1 181 ? 19.891 6.785 -9.967 1.00 95.12 181 LEU A N 1
ATOM 1252 C CA . LEU A 1 181 ? 18.968 7.833 -9.525 1.00 95.12 181 LEU A CA 1
ATOM 1253 C C . LEU A 1 181 ? 17.586 7.819 -10.221 1.00 95.12 181 LEU A C 1
ATOM 1255 O O . LEU A 1 181 ? 16.609 8.119 -9.533 1.00 95.12 181 LEU A O 1
ATOM 1259 N N . PRO A 1 182 ? 17.445 7.455 -11.516 1.00 94.81 182 PRO A N 1
ATOM 1260 C CA . PRO A 1 182 ? 16.139 7.395 -12.176 1.00 94.81 182 PRO A CA 1
ATOM 1261 C C . PRO A 1 182 ? 15.107 6.523 -11.455 1.00 94.81 182 PRO A C 1
ATOM 1263 O O . PRO A 1 182 ? 13.970 6.957 -11.283 1.00 94.81 182 PRO A O 1
ATOM 1266 N N . LEU A 1 183 ? 15.497 5.338 -10.971 1.00 93.94 183 LEU A N 1
ATOM 1267 C CA . LEU A 1 183 ? 14.590 4.464 -10.219 1.00 93.94 183 LEU A CA 1
ATOM 1268 C C . LEU A 1 183 ? 14.154 5.111 -8.895 1.00 93.94 183 LEU A C 1
ATOM 1270 O O . LEU A 1 183 ? 12.993 5.029 -8.507 1.00 93.94 183 LEU A O 1
ATOM 1274 N N . GLN A 1 184 ? 15.059 5.825 -8.232 1.00 93.62 184 GLN A N 1
ATOM 1275 C CA . GLN A 1 184 ? 14.811 6.392 -6.908 1.00 93.62 184 GLN A CA 1
ATOM 1276 C C . GLN A 1 184 ? 13.872 7.596 -7.025 1.00 93.62 184 GLN A C 1
ATOM 1278 O O . GLN A 1 184 ? 12.933 7.739 -6.239 1.00 93.62 184 GLN A O 1
ATOM 1283 N N . LEU A 1 185 ? 14.079 8.418 -8.056 1.00 96.50 185 LEU A N 1
ATOM 1284 C CA . LEU A 1 185 ? 13.181 9.512 -8.411 1.00 96.50 185 LEU A CA 1
ATOM 1285 C C . LEU A 1 185 ? 11.820 8.998 -8.882 1.00 96.50 185 LEU A C 1
ATOM 1287 O O . LEU A 1 185 ? 10.809 9.592 -8.526 1.00 96.50 185 LEU A O 1
ATOM 1291 N N . ALA A 1 186 ? 11.771 7.890 -9.620 1.00 96.62 186 ALA A N 1
ATOM 1292 C CA . ALA A 1 186 ? 10.518 7.260 -10.021 1.00 96.62 186 ALA A CA 1
ATOM 1293 C C . ALA A 1 186 ? 9.713 6.744 -8.823 1.00 96.62 186 ALA A C 1
ATOM 1295 O O . ALA A 1 186 ? 8.515 7.008 -8.737 1.00 96.62 186 ALA A O 1
ATOM 1296 N N . CYS A 1 187 ? 10.363 6.069 -7.871 1.00 95.50 187 CYS A N 1
ATOM 1297 C CA . CYS A 1 187 ? 9.729 5.641 -6.626 1.00 95.50 187 CYS A CA 1
ATOM 1298 C C . CYS A 1 187 ? 9.191 6.837 -5.830 1.00 95.50 187 CYS A C 1
ATOM 1300 O O . CYS A 1 187 ? 8.055 6.796 -5.361 1.00 95.50 187 CYS A O 1
ATOM 1302 N N . LEU A 1 188 ? 9.969 7.918 -5.702 1.00 96.81 188 LEU A N 1
ATOM 1303 C CA . LEU A 1 188 ? 9.521 9.142 -5.033 1.00 96.81 188 LEU A CA 1
ATOM 1304 C C . LEU A 1 188 ? 8.331 9.783 -5.762 1.00 96.81 188 LEU A C 1
ATOM 1306 O O . LEU A 1 188 ? 7.331 10.124 -5.134 1.00 96.81 188 LEU A O 1
ATOM 1310 N N . ALA A 1 189 ? 8.430 9.922 -7.085 1.00 97.81 189 ALA A N 1
ATOM 1311 C CA . ALA A 1 189 ? 7.398 10.523 -7.917 1.00 97.81 189 ALA A CA 1
ATOM 1312 C C . ALA A 1 189 ? 6.090 9.733 -7.856 1.00 97.81 189 ALA A C 1
ATOM 1314 O O . ALA A 1 189 ? 5.035 10.348 -7.755 1.00 97.81 189 ALA A O 1
ATOM 1315 N N . LEU A 1 190 ? 6.146 8.397 -7.860 1.00 97.38 190 LEU A N 1
ATOM 1316 C CA . LEU A 1 190 ? 4.961 7.545 -7.754 1.00 97.38 190 LEU A CA 1
ATOM 1317 C C . LEU A 1 190 ? 4.149 7.869 -6.496 1.00 97.38 190 LEU A C 1
ATOM 1319 O O . LEU A 1 190 ? 2.953 8.125 -6.595 1.00 97.38 190 LEU A O 1
ATOM 1323 N N . HIS A 1 191 ? 4.797 7.918 -5.332 1.00 95.44 191 HIS A N 1
ATOM 1324 C CA . HIS A 1 191 ? 4.106 8.179 -4.067 1.00 95.44 191 HIS A CA 1
ATOM 1325 C C . HIS A 1 191 ? 3.672 9.644 -3.937 1.00 95.44 191 HIS A C 1
ATOM 1327 O O . HIS A 1 191 ? 2.565 9.918 -3.484 1.00 95.44 191 HIS A O 1
ATOM 1333 N N . LEU A 1 192 ? 4.511 10.593 -4.370 1.00 96.94 192 LEU A N 1
ATOM 1334 C CA . LEU A 1 192 ? 4.180 12.017 -4.306 1.00 96.94 192 LEU A CA 1
ATOM 1335 C C . LEU A 1 192 ? 2.997 12.363 -5.218 1.00 96.94 192 LEU A C 1
ATOM 1337 O O . LEU A 1 192 ? 2.044 13.007 -4.783 1.00 96.94 192 LEU A O 1
ATOM 1341 N N . LEU A 1 193 ? 3.046 11.929 -6.478 1.00 97.81 193 LEU A N 1
ATOM 1342 C CA . LEU A 1 193 ? 1.965 12.154 -7.434 1.00 97.81 193 LEU A CA 1
ATOM 1343 C C . LEU A 1 193 ? 0.715 11.364 -7.044 1.00 97.81 193 LEU A C 1
ATOM 1345 O O . LEU A 1 193 ? -0.378 11.904 -7.164 1.00 97.81 193 LEU A O 1
ATOM 1349 N N . GLY A 1 194 ? 0.868 10.142 -6.523 1.00 96.44 194 GLY A N 1
ATOM 1350 C CA . GLY A 1 194 ? -0.231 9.354 -5.966 1.00 96.44 194 GLY A CA 1
ATOM 1351 C C . GLY A 1 194 ? -0.994 10.119 -4.886 1.00 96.44 194 GLY A C 1
ATOM 1352 O O . GLY A 1 194 ? -2.197 10.329 -5.025 1.00 96.44 194 GLY A O 1
ATOM 1353 N N . GLY A 1 195 ? -0.285 10.640 -3.881 1.00 96.19 195 GLY A N 1
ATOM 1354 C CA . GLY A 1 195 ? -0.900 11.419 -2.805 1.00 96.19 195 GLY A CA 1
ATOM 1355 C C . GLY A 1 195 ? -1.525 12.734 -3.282 1.00 96.19 195 GLY A C 1
ATOM 1356 O O . GLY A 1 195 ? -2.627 13.083 -2.862 1.00 96.19 195 GLY A O 1
ATOM 1357 N N . ILE A 1 196 ? -0.877 13.448 -4.213 1.00 97.69 196 ILE A N 1
ATOM 1358 C CA . ILE A 1 196 ? -1.442 14.665 -4.827 1.00 97.69 196 ILE A CA 1
ATOM 1359 C C . ILE A 1 196 ? -2.749 14.338 -5.561 1.00 97.69 196 ILE A C 1
ATOM 1361 O O . ILE A 1 196 ? -3.758 15.019 -5.369 1.00 97.69 196 ILE A O 1
ATOM 1365 N N . LEU A 1 197 ? -2.753 13.292 -6.389 1.00 96.81 197 LEU A N 1
ATOM 1366 C CA . LEU A 1 197 ? -3.936 12.875 -7.136 1.00 96.81 197 LEU A CA 1
ATOM 1367 C C . LEU A 1 197 ? -5.049 12.403 -6.197 1.00 96.81 197 LEU A C 1
ATOM 1369 O O . LEU A 1 197 ? -6.188 12.823 -6.378 1.00 96.81 197 LEU A O 1
ATOM 1373 N N . GLY A 1 198 ? -4.729 11.609 -5.171 1.00 95.88 198 GLY A N 1
ATOM 1374 C CA . GLY A 1 198 ? -5.684 11.162 -4.154 1.00 95.88 198 GLY A CA 1
ATOM 1375 C C . GLY A 1 198 ? -6.325 12.331 -3.403 1.00 95.88 198 GLY A C 1
ATOM 1376 O O . GLY A 1 198 ? -7.551 12.389 -3.264 1.00 95.88 198 GLY A O 1
ATOM 1377 N N . PHE A 1 199 ? -5.518 13.321 -3.008 1.00 97.31 199 PHE A N 1
ATOM 1378 C CA . PHE A 1 199 ? -5.994 14.545 -2.369 1.00 97.31 199 PHE A CA 1
ATOM 1379 C C . PHE A 1 199 ? -6.991 15.297 -3.257 1.00 97.31 199 PHE A C 1
ATOM 1381 O O . PHE A 1 199 ? -8.117 15.578 -2.841 1.00 97.31 199 PHE A O 1
ATOM 1388 N N . PHE A 1 200 ? -6.596 15.622 -4.492 1.00 96.94 200 PHE A N 1
ATOM 1389 C CA . PHE A 1 200 ? -7.425 16.435 -5.381 1.00 96.94 200 PHE A CA 1
ATOM 1390 C C . PHE A 1 200 ? -8.641 15.675 -5.911 1.00 96.94 200 PHE A C 1
ATOM 1392 O O . PHE A 1 200 ? -9.712 16.270 -5.994 1.00 96.94 200 PHE A O 1
ATOM 1399 N N . ALA A 1 201 ? -8.533 14.373 -6.191 1.00 94.75 201 ALA A N 1
ATOM 1400 C CA . ALA A 1 201 ? -9.681 13.543 -6.557 1.00 94.75 201 ALA A CA 1
ATOM 1401 C C . ALA A 1 201 ? -10.759 13.586 -5.464 1.00 94.75 201 ALA A C 1
ATOM 1403 O O . ALA A 1 201 ? -11.931 13.810 -5.752 1.00 94.75 201 ALA A O 1
ATOM 1404 N N . THR A 1 202 ? -10.345 13.480 -4.200 1.00 96.38 202 THR A N 1
ATOM 1405 C CA . THR A 1 202 ? -11.241 13.558 -3.036 1.00 96.38 202 THR A CA 1
ATOM 1406 C C . THR A 1 202 ? -11.803 14.964 -2.826 1.00 96.38 202 THR A C 1
ATOM 1408 O O . THR A 1 202 ? -12.975 15.140 -2.479 1.00 96.38 202 THR A O 1
ATOM 1411 N N . LYS A 1 203 ? -10.989 15.994 -3.080 1.00 96.75 203 LYS A N 1
ATOM 1412 C CA . LYS A 1 203 ? -11.420 17.390 -2.975 1.00 96.75 203 LYS A CA 1
ATOM 1413 C C . LYS A 1 203 ? -12.493 17.734 -4.003 1.00 96.75 203 LYS A C 1
ATOM 1415 O O . LYS A 1 203 ? -13.469 18.403 -3.667 1.00 96.75 203 LYS A O 1
ATOM 1420 N N . LEU A 1 204 ? -12.335 17.255 -5.237 1.00 96.38 204 LEU A N 1
ATOM 1421 C CA . LEU A 1 204 ? -13.274 17.488 -6.338 1.00 96.38 204 LEU A CA 1
ATOM 1422 C C . LEU A 1 204 ? -14.650 16.861 -6.082 1.00 96.38 204 LEU A C 1
ATOM 1424 O O . LEU A 1 204 ? -15.649 17.373 -6.578 1.00 96.38 204 LEU A O 1
ATOM 1428 N N . THR A 1 205 ? -14.726 15.806 -5.269 1.00 95.44 205 THR A N 1
ATOM 1429 C CA . THR A 1 205 ? -16.003 15.203 -4.857 1.00 95.44 205 THR A CA 1
ATOM 1430 C C . THR A 1 205 ? -16.666 15.919 -3.672 1.00 95.44 205 THR A C 1
ATOM 1432 O O . THR A 1 205 ? -17.702 15.467 -3.193 1.00 95.44 205 THR A O 1
ATOM 1435 N N . GLY A 1 206 ? -16.096 17.030 -3.187 1.00 95.81 206 GLY A N 1
ATOM 1436 C CA . GLY A 1 206 ? -16.700 17.889 -2.162 1.00 95.81 206 GLY A CA 1
ATOM 1437 C C . GLY A 1 206 ? -16.398 17.506 -0.711 1.00 95.81 206 GLY A C 1
ATOM 1438 O O . GLY A 1 206 ? -17.018 18.059 0.197 1.00 95.81 206 GLY A O 1
ATOM 1439 N N . TYR A 1 207 ? -15.460 16.586 -0.466 1.00 97.12 207 TYR A N 1
ATOM 1440 C CA . TYR A 1 207 ? -15.056 16.229 0.895 1.00 97.12 207 TYR A CA 1
ATOM 1441 C C . TYR A 1 207 ? -14.208 17.325 1.559 1.00 97.12 207 TYR A C 1
ATOM 1443 O O . TYR A 1 207 ? -13.563 18.158 0.912 1.00 97.12 207 TYR A O 1
ATOM 1451 N N . ASP A 1 208 ? -14.212 17.317 2.891 1.00 97.06 208 ASP A N 1
ATOM 1452 C CA . ASP A 1 208 ? -13.436 18.246 3.697 1.00 97.06 208 ASP A CA 1
ATOM 1453 C C . ASP A 1 208 ? -11.929 17.955 3.632 1.00 97.06 208 ASP A C 1
ATOM 1455 O O . ASP A 1 208 ? -11.468 16.900 3.192 1.00 97.06 208 ASP A O 1
ATOM 1459 N N . GLU A 1 209 ? -11.138 18.925 4.084 1.00 97.31 209 GLU A N 1
ATOM 1460 C CA . GLU A 1 209 ? -9.675 18.841 4.089 1.00 97.31 209 GLU A CA 1
ATOM 1461 C C . GLU A 1 209 ? -9.160 17.618 4.858 1.00 97.31 209 GLU A C 1
ATOM 1463 O O . GLU A 1 209 ? -8.207 16.966 4.433 1.00 97.31 209 GLU A O 1
ATOM 1468 N N . ARG A 1 210 ? -9.812 17.276 5.975 1.00 97.38 210 ARG A N 1
ATOM 1469 C CA . ARG A 1 210 ? -9.433 16.138 6.812 1.00 97.38 210 ARG A CA 1
ATOM 1470 C C . ARG A 1 210 ? -9.545 14.820 6.047 1.00 97.38 210 ARG A C 1
ATOM 1472 O O . ARG A 1 210 ? -8.622 14.006 6.088 1.00 97.38 210 ARG A O 1
ATOM 1479 N N . THR A 1 211 ? -10.639 14.627 5.315 1.00 96.75 211 THR A N 1
ATOM 1480 C CA . THR A 1 211 ? -10.833 13.455 4.455 1.00 96.75 211 THR A CA 1
ATOM 1481 C C . THR A 1 211 ? -9.853 13.458 3.282 1.00 96.75 211 THR A C 1
ATOM 1483 O O . THR A 1 211 ? -9.248 12.428 3.002 1.00 96.75 211 THR A O 1
ATOM 1486 N N . CYS A 1 212 ? -9.614 14.615 2.652 1.00 97.56 212 CYS A N 1
ATOM 1487 C CA . CYS A 1 212 ? -8.656 14.735 1.547 1.00 97.56 212 CYS A CA 1
ATOM 1488 C C . CYS A 1 212 ? -7.234 14.340 1.968 1.00 97.56 212 CYS A C 1
ATOM 1490 O O . CYS A 1 212 ? -6.577 13.584 1.260 1.00 97.56 212 CYS A O 1
ATOM 1492 N N . ARG A 1 213 ? -6.772 14.787 3.145 1.00 97.38 213 ARG A N 1
ATOM 1493 C CA . ARG A 1 213 ? -5.472 14.377 3.708 1.00 97.38 213 ARG A CA 1
ATOM 1494 C C . ARG A 1 213 ? -5.400 12.883 3.977 1.00 97.38 213 ARG A C 1
ATOM 1496 O O . ARG A 1 213 ? -4.348 12.291 3.791 1.00 97.38 213 ARG A O 1
ATOM 1503 N N . THR A 1 214 ? -6.511 12.296 4.411 1.00 96.81 214 THR A N 1
ATOM 1504 C CA . THR A 1 214 ? -6.589 10.858 4.685 1.00 96.81 214 THR A CA 1
ATOM 1505 C C . THR A 1 214 ? -6.396 10.062 3.395 1.00 96.81 214 THR A C 1
ATOM 1507 O O . THR A 1 214 ? -5.507 9.227 3.337 1.00 96.81 214 THR A O 1
ATOM 1510 N N . VAL A 1 215 ? -7.134 10.394 2.329 1.00 96.19 215 VAL A N 1
ATOM 1511 C CA . VAL A 1 215 ? -6.991 9.729 1.015 1.00 96.19 215 VAL A CA 1
ATOM 1512 C C . VAL A 1 215 ? -5.646 10.022 0.343 1.00 96.19 215 VAL A C 1
ATOM 1514 O O . VAL A 1 215 ? -5.197 9.259 -0.492 1.00 96.19 215 VAL A O 1
ATOM 1517 N N . ALA A 1 216 ? -4.990 11.135 0.667 1.00 96.56 216 ALA A N 1
ATOM 1518 C CA . ALA A 1 216 ? -3.656 11.425 0.143 1.00 96.56 216 ALA A CA 1
ATOM 1519 C C . ALA A 1 216 ? -2.559 10.527 0.745 1.00 96.56 216 ALA A C 1
ATOM 1521 O O . ALA A 1 216 ? -1.481 10.408 0.166 1.00 96.56 216 ALA A O 1
ATOM 1522 N N . ILE A 1 217 ? -2.801 9.992 1.944 1.00 96.00 217 ILE A N 1
ATOM 1523 C CA . ILE A 1 217 ? -1.858 9.153 2.694 1.00 96.00 217 ILE A CA 1
ATOM 1524 C C . ILE A 1 217 ? -2.117 7.664 2.435 1.00 96.00 217 ILE A C 1
ATOM 1526 O O . ILE A 1 217 ? -1.164 6.882 2.444 1.00 96.00 217 ILE A O 1
ATOM 1530 N N . GLU A 1 218 ? -3.386 7.295 2.260 1.00 93.44 218 GLU A N 1
ATOM 1531 C CA . GLU A 1 218 ? -3.845 5.946 1.894 1.00 93.44 218 GLU A CA 1
ATOM 1532 C C . GLU A 1 218 ? -3.584 5.606 0.418 1.00 93.44 218 GLU A C 1
ATOM 1534 O O . GLU A 1 218 ? -3.263 4.421 0.159 1.00 93.44 218 GLU A O 1
#

InterPro domains:
  IPR002657 Bile acid:sodium symporter/arsenical resistance protein Acr3 [PF01758] (1-171)
  IPR004710 Bile acid:sodium symporter [PTHR10361] (2-218)
  IPR038770 Sodium/solute symporter superfamily [G3DSA:1.20.1530.20] (1-218)